Protein AF-A0A2T3Z1W9-F1 (afdb_monomer_lite)

pLDDT: mean 77.55, std 21.42, range [32.75, 98.25]

Foldseek 3Di:
DPPPPDLDADDQDADFLLLVQLSVLLVVCCVPPVVVDDPVLSVLLSVCNVQLYDDPQQLACVRRPLNVCCVPHPHGPSSLVSSCQAANLVSVCPRPNNVVVCVVPVCSPPHDDGHSRDPPNVVCRVVSDDPPPPPPCPPPPPPPPPDPDDDPPDPVVVPDCVVVPPPDDDDDDDDDDDDDDDDDDDDDDDDDPDVPPQDPVNVVVVVVVVVPPDPDPDPPPPPPPVVVVVLVVVVVVLVVVVVVLPPDDDPVSVVVVVVSVVVVVVSVVVVVVVVVVVVVVVVVVVVVVVVVVVVVVVVVVVVVVVVVVVVVVVVVVVVVVVVVVPPDD

Secondary structure (DSSP, 8-state):
-----PPPPPPP---SHHHHHHHHHHHHHHHHHGGGS-HHHHHHHHHHGGG----GGGSSTTT-HHHHHHHHS---HHHHHHHHHHH-HHHHHTSTTHHHHHHH-GGGGS--PPPSS-S-HHHHHHH----------------------S----HHHHH-HHHHTTSS---------------------------TT--HHHHHHHHHHHHTS--------TTHHHHHHHHHHHHHHHHHHHTTSTT---HHHHHHHHHHHHHHHHHHHHHHHHHHHHHHHHHHHHHHHHHHHHHHHHHHHHHHHHHHHHHHHHHHHHHHHHHHTT---

Structure (mmCIF, N/CA/C/O backbone):
data_AF-A0A2T3Z1W9-F1
#
_entry.id   AF-A0A2T3Z1W9-F1
#
loop_
_atom_site.group_PDB
_atom_site.id
_atom_site.type_symbol
_atom_site.label_atom_id
_atom_site.label_alt_id
_atom_site.label_comp_id
_atom_site.label_asym_id
_atom_site.label_entity_id
_atom_site.label_seq_id
_atom_site.pdbx_PDB_ins_code
_atom_site.Cartn_x
_atom_site.Cartn_y
_atom_site.Cartn_z
_atom_site.occupancy
_atom_site.B_iso_or_equiv
_atom_site.auth_seq_id
_atom_site.auth_comp_id
_atom_site.auth_asym_id
_atom_site.auth_atom_id
_atom_site.pdbx_PDB_model_num
ATOM 1 N N . MET A 1 1 ? -25.244 -10.599 35.519 1.00 45.78 1 MET A N 1
ATOM 2 C CA . MET A 1 1 ? -24.939 -9.580 34.489 1.00 45.78 1 MET A CA 1
ATOM 3 C C . MET A 1 1 ? -23.589 -9.901 33.859 1.00 45.78 1 MET A C 1
ATOM 5 O O . MET A 1 1 ? -22.565 -9.709 34.497 1.00 45.78 1 MET A O 1
ATOM 9 N N . ASN A 1 2 ? -23.566 -10.460 32.645 1.00 45.19 2 ASN A N 1
ATOM 10 C CA . ASN A 1 2 ? -22.308 -10.726 31.943 1.00 45.19 2 ASN A CA 1
ATOM 11 C C . ASN A 1 2 ? -21.777 -9.406 31.383 1.00 45.19 2 ASN A C 1
ATOM 13 O O . ASN A 1 2 ? -22.253 -8.948 30.346 1.00 45.19 2 ASN A O 1
ATOM 17 N N . MET A 1 3 ? -20.799 -8.804 32.065 1.00 42.72 3 MET A N 1
ATOM 18 C CA . MET A 1 3 ? -19.991 -7.725 31.503 1.00 42.72 3 MET A CA 1
ATOM 19 C C . MET A 1 3 ? -19.358 -8.240 30.209 1.00 42.72 3 MET A C 1
ATOM 21 O O . MET A 1 3 ? -18.343 -8.941 30.216 1.00 42.72 3 MET A O 1
ATOM 25 N N . ARG A 1 4 ? -19.987 -7.928 29.071 1.00 57.84 4 ARG A N 1
ATOM 26 C CA . ARG A 1 4 ? -19.355 -8.032 27.762 1.00 57.84 4 ARG A CA 1
ATOM 27 C C . ARG A 1 4 ? -18.169 -7.078 27.821 1.00 57.84 4 ARG A C 1
ATOM 29 O O . ARG A 1 4 ? -18.343 -5.888 27.599 1.00 57.84 4 ARG A O 1
ATOM 36 N N . ARG A 1 5 ? -16.982 -7.583 28.176 1.00 76.06 5 ARG A N 1
ATOM 37 C CA . ARG A 1 5 ? -15.733 -6.839 27.993 1.00 76.06 5 ARG A CA 1
ATOM 38 C C . ARG A 1 5 ? -15.733 -6.370 26.543 1.00 76.06 5 ARG A C 1
ATOM 40 O O . ARG A 1 5 ? -15.681 -7.209 25.639 1.00 76.06 5 ARG A O 1
ATOM 47 N N . SER A 1 6 ? -15.908 -5.065 26.352 1.00 82.94 6 SER A N 1
ATOM 48 C CA . SER A 1 6 ? -15.842 -4.448 25.037 1.00 82.94 6 SER A CA 1
ATOM 49 C C . SER A 1 6 ? -14.473 -4.787 24.459 1.00 82.94 6 SER A C 1
ATOM 51 O O . SER A 1 6 ? -13.457 -4.621 25.136 1.00 82.94 6 SER A O 1
ATOM 53 N N . MET A 1 7 ? -14.448 -5.374 23.263 1.00 93.38 7 MET A N 1
ATOM 54 C CA . MET A 1 7 ? -13.186 -5.575 22.560 1.00 93.38 7 MET A CA 1
ATOM 55 C C . MET A 1 7 ? -12.780 -4.212 22.021 1.00 93.38 7 MET A C 1
ATOM 57 O O . MET A 1 7 ? -13.518 -3.630 21.234 1.00 93.38 7 MET A O 1
ATOM 61 N N . SER A 1 8 ? -11.644 -3.696 22.472 1.00 94.56 8 SER A N 1
ATOM 62 C CA . SER A 1 8 ? -11.075 -2.466 21.940 1.00 94.56 8 SER A CA 1
ATOM 63 C C . SER A 1 8 ? -10.040 -2.776 20.863 1.00 94.56 8 SER A C 1
ATOM 65 O O . SER A 1 8 ? -9.368 -3.813 20.889 1.00 94.56 8 SER A O 1
ATOM 67 N N . MET A 1 9 ? -9.917 -1.850 19.914 1.00 94.81 9 MET A N 1
ATOM 68 C CA . MET A 1 9 ? -8.822 -1.835 18.953 1.00 94.81 9 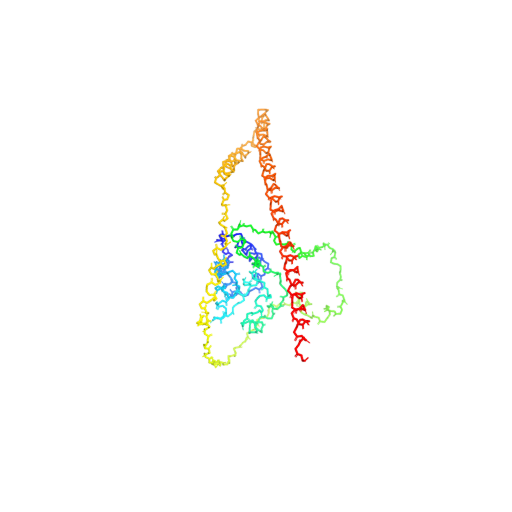MET A CA 1
ATOM 69 C C . MET A 1 9 ? -7.487 -1.739 19.722 1.00 94.81 9 MET A C 1
ATOM 71 O O . MET A 1 9 ? -7.364 -0.877 20.596 1.00 94.81 9 MET A O 1
ATOM 75 N N . PRO A 1 10 ? -6.487 -2.596 19.446 1.00 94.94 10 PRO A N 1
ATOM 76 C CA . PRO A 1 10 ? -5.155 -2.458 20.025 1.00 94.94 10 PRO A CA 1
ATOM 77 C C . PRO A 1 10 ? -4.531 -1.127 19.610 1.00 94.94 10 PRO A C 1
ATOM 79 O O . PRO A 1 10 ? -4.690 -0.727 18.463 1.00 94.94 10 PRO A O 1
ATOM 82 N N . SER A 1 11 ? -3.779 -0.477 20.497 1.00 95.00 11 SER A N 1
ATOM 83 C CA . SER A 1 11 ? -3.052 0.751 20.155 1.00 95.00 11 SER A CA 1
ATOM 84 C C . SER A 1 11 ? -2.017 0.520 19.048 1.00 95.00 11 SER A C 1
ATOM 86 O O . SER A 1 11 ? -1.432 -0.564 18.943 1.00 95.00 11 SER A O 1
ATOM 88 N N . TYR A 1 12 ? -1.749 1.566 18.263 1.00 93.88 12 TYR A N 1
ATOM 89 C CA . TYR A 1 12 ? -0.714 1.561 17.231 1.00 93.88 12 TYR A CA 1
ATOM 90 C C . TYR A 1 12 ? 0.666 1.206 17.808 1.00 93.88 12 TYR A C 1
ATOM 92 O O . TYR A 1 12 ? 1.050 1.686 18.873 1.00 93.88 12 TYR A O 1
ATOM 100 N N . ARG A 1 13 ? 1.410 0.351 17.095 1.00 90.25 13 ARG A N 1
ATOM 101 C CA . ARG A 1 13 ? 2.785 -0.071 17.429 1.00 90.25 13 ARG A CA 1
ATOM 102 C C . ARG A 1 13 ? 3.659 -0.253 16.174 1.00 90.25 13 ARG A C 1
ATOM 104 O O . ARG A 1 13 ? 4.526 -1.126 16.178 1.00 90.25 13 ARG A O 1
ATOM 111 N N . GLY A 1 14 ? 3.332 0.420 15.073 1.00 85.56 14 GLY A N 1
ATOM 112 C CA . GLY A 1 14 ? 4.074 0.296 13.811 1.00 85.56 14 GLY A CA 1
ATOM 113 C C . GLY A 1 14 ? 5.381 1.087 13.822 1.00 85.56 14 GLY A C 1
ATOM 114 O O . GLY A 1 14 ? 5.554 1.967 14.668 1.00 85.56 14 GLY A O 1
ATOM 115 N N . TYR A 1 15 ? 6.289 0.755 12.901 1.00 90.00 15 TYR A N 1
ATOM 116 C CA . TYR A 1 15 ? 7.636 1.350 12.844 1.00 90.00 15 TYR A CA 1
ATOM 117 C C . TYR A 1 15 ? 7.867 2.244 11.627 1.00 90.00 15 TYR A C 1
ATOM 119 O O . TYR A 1 15 ? 8.752 3.091 11.663 1.00 90.00 15 TYR A O 1
ATOM 127 N N . ASN A 1 16 ? 7.097 2.050 10.558 1.00 93.38 16 ASN A N 1
ATOM 128 C CA . ASN A 1 16 ? 7.260 2.772 9.299 1.00 93.38 16 ASN A CA 1
ATOM 129 C C . ASN A 1 16 ? 5.951 3.450 8.869 1.00 93.38 16 ASN A C 1
ATOM 131 O O . ASN A 1 16 ? 4.877 3.178 9.414 1.00 93.38 16 ASN A O 1
ATOM 135 N N . ILE A 1 17 ? 6.047 4.338 7.878 1.00 94.50 17 ILE A N 1
ATOM 136 C CA . ILE A 1 17 ? 4.896 5.079 7.350 1.00 94.50 17 ILE A CA 1
ATOM 137 C C . ILE A 1 17 ? 3.791 4.153 6.807 1.00 94.50 17 ILE A C 1
ATOM 139 O O . ILE A 1 17 ? 2.604 4.421 6.998 1.00 94.50 17 ILE A O 1
ATOM 143 N N . ILE A 1 18 ? 4.154 3.010 6.214 1.00 95.06 18 ILE A N 1
ATOM 144 C CA . ILE A 1 18 ? 3.199 2.033 5.669 1.00 95.06 18 ILE A CA 1
ATOM 145 C C . ILE A 1 18 ? 2.382 1.400 6.800 1.00 95.06 18 ILE A C 1
ATOM 147 O O . ILE A 1 18 ? 1.158 1.322 6.701 1.00 95.06 18 ILE A O 1
ATOM 151 N N . ASP A 1 19 ? 3.028 1.001 7.900 1.00 96.00 19 ASP A N 1
ATOM 152 C CA . ASP A 1 19 ? 2.361 0.452 9.083 1.00 96.00 19 ASP A CA 1
ATOM 153 C C . ASP A 1 19 ? 1.349 1.451 9.661 1.00 96.00 19 ASP A C 1
ATOM 155 O O . ASP A 1 19 ? 0.260 1.056 10.089 1.00 96.00 19 ASP A O 1
ATOM 159 N N . TRP A 1 20 ? 1.687 2.745 9.662 1.00 95.38 20 TRP A N 1
ATOM 160 C CA . TRP A 1 20 ? 0.775 3.801 10.099 1.00 95.38 20 TRP A CA 1
ATOM 161 C C . TRP A 1 20 ? -0.466 3.875 9.207 1.00 95.38 20 TRP A C 1
ATOM 163 O O . TRP A 1 20 ? -1.590 3.856 9.717 1.00 95.38 20 TRP A O 1
ATOM 173 N N . HIS A 1 21 ? -0.296 3.875 7.883 1.00 95.44 21 HIS A N 1
ATOM 174 C CA . HIS A 1 21 ? -1.428 3.864 6.953 1.00 95.44 21 HIS A CA 1
ATOM 175 C C . HIS A 1 21 ? -2.267 2.582 7.066 1.00 95.44 21 HIS A C 1
ATOM 177 O O . HIS A 1 21 ? -3.499 2.654 7.038 1.00 95.44 21 HIS A O 1
ATOM 183 N N . ILE A 1 22 ? -1.631 1.418 7.252 1.00 96.38 22 ILE A N 1
ATOM 184 C CA . ILE A 1 22 ? -2.327 0.145 7.483 1.00 96.38 22 ILE A CA 1
ATOM 185 C C . ILE A 1 22 ? -3.181 0.263 8.742 1.00 96.38 22 ILE A C 1
ATOM 187 O O . ILE A 1 22 ? -4.373 -0.038 8.709 1.00 96.38 22 ILE A O 1
ATOM 191 N N . TYR A 1 23 ? -2.602 0.737 9.844 1.00 97.00 23 TYR A N 1
ATOM 192 C CA . TYR A 1 23 ? -3.318 0.889 11.103 1.00 97.00 23 TYR A CA 1
ATOM 193 C C . TYR A 1 23 ? -4.497 1.857 10.986 1.00 97.00 23 TYR A C 1
ATOM 195 O O . TYR A 1 23 ? -5.600 1.522 11.417 1.00 97.00 23 TYR A O 1
ATOM 203 N N . THR A 1 24 ? -4.298 3.019 10.361 1.00 96.44 24 THR A N 1
ATOM 204 C CA . THR A 1 24 ? -5.359 4.006 10.114 1.00 96.44 24 THR A CA 1
ATOM 205 C C . THR A 1 24 ? -6.503 3.395 9.304 1.00 96.44 24 THR A C 1
ATOM 207 O O . THR A 1 24 ? -7.671 3.537 9.671 1.00 96.44 24 THR A O 1
ATOM 210 N N . ARG A 1 25 ? -6.185 2.625 8.253 1.00 96.81 25 ARG A N 1
ATOM 211 C CA . ARG A 1 25 ? -7.190 1.923 7.445 1.00 96.81 25 ARG A CA 1
ATOM 212 C C . ARG A 1 25 ? -7.940 0.859 8.248 1.00 96.81 25 ARG A C 1
ATOM 214 O O . ARG A 1 25 ? -9.164 0.793 8.178 1.00 96.81 25 ARG A O 1
ATOM 221 N N . LEU A 1 26 ? -7.226 0.043 9.024 1.00 97.19 26 LEU A N 1
ATOM 222 C CA . LEU A 1 26 ? -7.821 -0.994 9.874 1.00 97.19 26 LEU A CA 1
ATOM 223 C C . LEU A 1 26 ? -8.700 -0.403 10.978 1.00 97.19 26 LEU A C 1
ATOM 225 O O . LEU A 1 26 ? -9.732 -0.983 11.306 1.00 97.19 26 LEU A O 1
ATOM 229 N N . ARG A 1 27 ? -8.313 0.747 11.536 1.00 97.19 27 ARG A N 1
ATOM 230 C CA . ARG A 1 27 ? -9.098 1.471 12.536 1.00 97.19 27 ARG A CA 1
ATOM 231 C C . ARG A 1 27 ? -10.418 1.966 11.954 1.00 97.19 27 ARG A C 1
ATOM 233 O O . ARG A 1 27 ? -11.455 1.707 12.549 1.00 97.19 27 ARG A O 1
ATOM 240 N N . SER A 1 28 ? -10.386 2.580 10.773 1.00 96.62 28 SER A N 1
ATOM 241 C CA . SER A 1 28 ? -11.607 3.013 10.084 1.00 96.62 28 SER A CA 1
ATOM 242 C C . SER A 1 28 ? -12.540 1.832 9.779 1.00 96.62 28 SER A C 1
ATOM 244 O O . SER A 1 28 ? -13.736 1.910 10.039 1.00 96.62 28 SER A O 1
ATOM 246 N N . LEU A 1 29 ? -12.001 0.698 9.311 1.00 96.50 29 LEU A N 1
ATOM 247 C CA . LEU A 1 29 ? -12.796 -0.522 9.107 1.00 96.50 29 LEU A CA 1
ATOM 248 C C . LEU A 1 29 ? -13.400 -1.044 10.416 1.00 96.50 29 LEU A C 1
ATOM 250 O O . LEU A 1 29 ? -14.541 -1.491 10.432 1.00 96.50 29 LEU A O 1
ATOM 254 N N . TRP A 1 30 ? -12.655 -0.988 11.521 1.00 97.06 30 TRP A N 1
ATOM 255 C CA . TRP A 1 30 ? -13.171 -1.383 12.827 1.00 97.06 30 TRP A CA 1
ATOM 256 C C . TRP A 1 30 ? -14.331 -0.489 13.276 1.00 97.06 30 TRP A C 1
ATOM 258 O O . TRP A 1 30 ? -15.366 -1.000 13.695 1.00 97.06 30 TRP A O 1
ATOM 268 N N . GLU A 1 31 ? -14.174 0.827 13.174 1.00 96.25 31 GLU A N 1
ATOM 269 C CA . GLU A 1 31 ? -15.191 1.803 13.582 1.00 96.25 31 GLU A CA 1
ATOM 270 C C . GLU A 1 31 ? -16.468 1.681 12.733 1.00 96.25 31 GLU A C 1
ATOM 272 O O . GLU A 1 31 ? -17.563 1.741 13.282 1.00 96.25 31 GLU A O 1
ATOM 277 N N . ASN A 1 32 ? -16.334 1.408 11.431 1.00 96.38 32 ASN A N 1
ATOM 278 C CA . ASN A 1 32 ? -17.467 1.390 10.501 1.00 96.38 32 ASN A CA 1
ATOM 279 C C . ASN A 1 32 ? -18.134 0.013 10.335 1.00 96.38 32 ASN A C 1
ATOM 281 O O . ASN A 1 32 ? -19.344 -0.072 10.136 1.00 96.38 32 ASN A O 1
ATOM 285 N N . GLU A 1 33 ? -17.366 -1.082 10.373 1.00 96.50 33 GLU A N 1
ATOM 286 C CA . GLU A 1 33 ? -17.870 -2.410 9.993 1.00 96.50 33 GLU A CA 1
ATOM 287 C C . GLU A 1 33 ? -17.971 -3.400 11.164 1.00 96.50 33 GLU A C 1
ATOM 289 O O . GLU A 1 33 ? -18.700 -4.390 11.062 1.00 96.50 33 GLU A O 1
ATOM 294 N N . SER A 1 34 ? -17.260 -3.180 12.279 1.00 95.12 34 SER A N 1
ATOM 295 C CA . SER A 1 34 ? -17.100 -4.226 13.307 1.00 95.12 34 SER A CA 1
ATOM 296 C C . SER A 1 34 ? -18.394 -4.618 14.024 1.00 95.12 34 SER A C 1
ATOM 298 O O . SER A 1 34 ? -18.487 -5.724 14.568 1.00 95.12 34 SER A O 1
ATOM 300 N N . GLU A 1 35 ? -19.411 -3.758 14.008 1.00 95.12 35 GLU A N 1
ATOM 301 C CA . GLU A 1 35 ? -20.731 -4.045 14.575 1.00 95.12 35 GLU A CA 1
ATOM 302 C C . GLU A 1 35 ? -21.436 -5.195 13.848 1.00 95.12 35 GLU A C 1
ATOM 304 O O . GLU 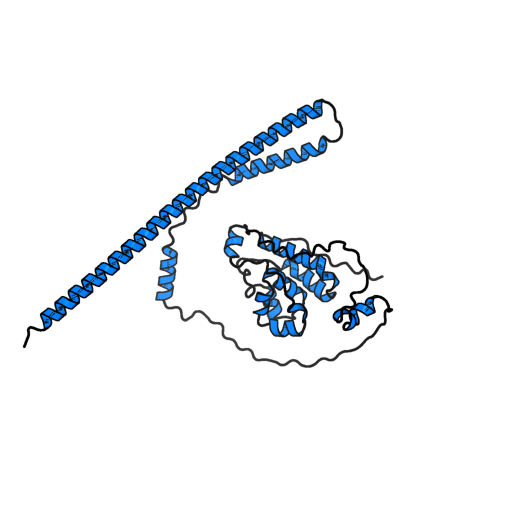A 1 35 ? -22.081 -6.032 14.486 1.00 95.12 35 GLU A O 1
ATOM 309 N N . TRP A 1 36 ? -21.220 -5.296 12.534 1.00 95.38 36 TRP A N 1
ATOM 310 C CA . TRP A 1 36 ? -21.776 -6.327 11.654 1.00 95.38 36 TRP A CA 1
ATOM 311 C C . TRP A 1 36 ? -20.980 -7.634 11.684 1.00 95.38 36 TRP A C 1
ATOM 313 O O . TRP A 1 36 ? -21.320 -8.610 11.009 1.00 95.38 36 TRP A O 1
ATOM 323 N N . TRP A 1 37 ? -19.882 -7.667 12.436 1.00 96.12 37 TRP A N 1
ATOM 324 C CA . TRP A 1 37 ? -19.052 -8.851 12.578 1.00 96.12 37 TRP A CA 1
ATOM 325 C C . TRP A 1 37 ? -19.474 -9.658 13.803 1.00 96.12 37 TRP A C 1
ATOM 327 O O . TRP A 1 37 ? -19.729 -9.145 14.908 1.00 96.12 37 TRP A O 1
ATOM 337 N N . SER A 1 38 ? -19.469 -10.978 13.636 1.00 95.81 38 SER A N 1
ATOM 338 C CA . SER A 1 38 ? -19.675 -11.885 14.758 1.00 95.81 38 SER A CA 1
ATOM 339 C C . SER A 1 38 ? -18.570 -11.706 15.809 1.00 95.81 38 SER A C 1
ATOM 341 O O . SER A 1 38 ? -17.478 -11.184 15.557 1.00 95.81 38 SER A O 1
ATOM 343 N N . ARG A 1 39 ? -18.841 -12.149 17.040 1.00 95.31 39 ARG A N 1
ATOM 344 C CA . ARG A 1 39 ? -17.887 -12.017 18.152 1.00 95.31 39 ARG A CA 1
ATOM 345 C C . ARG A 1 39 ? -16.563 -12.744 17.885 1.00 95.31 39 ARG A C 1
ATOM 347 O O . ARG A 1 39 ? -15.526 -12.306 18.379 1.00 95.31 39 ARG A O 1
ATOM 354 N N . GLU A 1 40 ? -16.598 -13.853 17.150 1.00 95.69 40 GLU A N 1
ATOM 355 C CA . GLU A 1 40 ? -15.399 -14.606 16.765 1.00 95.69 40 GLU A CA 1
ATOM 356 C C . GLU A 1 40 ? -14.560 -13.832 15.749 1.00 95.69 40 GLU A C 1
ATOM 358 O O . GLU A 1 40 ? -13.352 -13.705 15.923 1.00 95.69 40 GLU A O 1
ATOM 363 N N . GLU A 1 41 ? -15.204 -13.230 14.751 1.00 96.38 41 GLU A N 1
ATOM 364 C CA . GLU A 1 41 ? -14.530 -12.446 13.713 1.00 96.38 41 GLU A CA 1
ATOM 365 C C . GLU A 1 41 ? -13.867 -11.196 14.292 1.00 96.38 41 GLU A C 1
ATOM 367 O O . GLU A 1 41 ? -12.705 -10.930 13.991 1.00 96.38 41 GLU A O 1
ATOM 372 N N . ARG A 1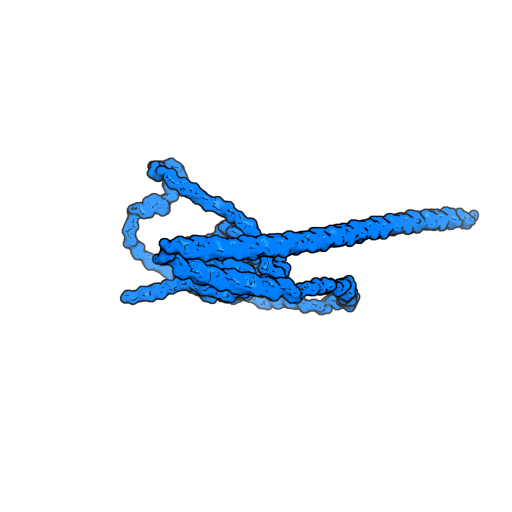 42 ? -14.555 -10.485 15.198 1.00 96.88 42 ARG A N 1
ATOM 373 C CA . ARG A 1 42 ? -13.968 -9.366 15.952 1.00 96.88 42 ARG A CA 1
ATOM 374 C C . ARG A 1 42 ? -12.766 -9.793 16.782 1.00 96.88 42 ARG A C 1
ATOM 376 O O . ARG A 1 42 ? -11.749 -9.107 16.785 1.00 96.88 42 ARG A O 1
ATOM 383 N N . ARG A 1 43 ? -12.862 -10.932 17.474 1.00 96.50 43 ARG A N 1
ATOM 384 C CA . ARG A 1 43 ? -11.759 -11.463 18.287 1.00 96.50 43 ARG A CA 1
ATOM 385 C C . ARG A 1 43 ? -10.542 -11.771 17.426 1.00 96.50 43 ARG A C 1
ATOM 387 O O . ARG A 1 43 ? -9.428 -11.413 17.803 1.00 96.50 43 ARG A O 1
ATOM 394 N N . ASP A 1 44 ? -10.756 -12.440 16.301 1.00 96.44 44 ASP A N 1
ATOM 395 C CA . ASP A 1 44 ? -9.683 -12.774 15.376 1.00 96.44 44 ASP A CA 1
ATOM 396 C C . ASP A 1 44 ? -9.068 -11.512 14.778 1.00 96.44 44 ASP A C 1
ATOM 398 O O . ASP A 1 44 ? -7.848 -11.386 14.769 1.00 96.44 44 ASP A O 1
ATOM 402 N N . PHE A 1 45 ? -9.885 -10.544 14.368 1.00 97.38 45 PHE A N 1
ATOM 403 C CA . PHE A 1 45 ? -9.399 -9.258 13.883 1.00 97.38 45 PHE A CA 1
ATOM 404 C C . PHE A 1 45 ? -8.489 -8.578 14.919 1.00 97.38 45 PHE A C 1
ATOM 406 O O . PHE A 1 45 ? -7.305 -8.368 14.654 1.00 97.38 45 PHE A O 1
ATOM 413 N N . VAL A 1 46 ? -8.986 -8.354 16.144 1.00 97.50 46 VAL A N 1
ATOM 414 C CA . VAL A 1 46 ? -8.228 -7.718 17.241 1.00 97.50 46 VAL A CA 1
ATOM 415 C C . VAL A 1 46 ? -6.920 -8.451 17.540 1.00 97.50 46 VAL A C 1
ATOM 417 O O . VAL A 1 46 ? -5.872 -7.830 17.716 1.00 97.50 46 VAL A O 1
ATOM 420 N N . ARG A 1 47 ? -6.958 -9.787 17.564 1.00 96.69 47 ARG A N 1
ATOM 421 C CA . ARG A 1 47 ? -5.788 -10.630 17.837 1.00 96.69 47 ARG A CA 1
ATOM 422 C C . ARG A 1 47 ? -4.688 -10.478 16.785 1.00 96.69 47 ARG A C 1
ATOM 424 O O . ARG A 1 47 ? -3.517 -10.675 17.111 1.00 96.69 47 ARG A O 1
ATOM 431 N N . TRP A 1 48 ? -5.049 -10.190 15.537 1.00 96.81 48 TRP A N 1
ATOM 432 C CA . TRP A 1 48 ? -4.125 -10.236 14.406 1.00 96.81 48 TRP A CA 1
ATOM 433 C C . TRP A 1 48 ? -3.638 -8.873 13.918 1.00 96.81 48 TRP A C 1
ATOM 435 O O . TRP A 1 48 ? -2.615 -8.839 13.237 1.00 96.81 48 TRP A O 1
ATOM 445 N N . ILE A 1 49 ? -4.254 -7.764 14.339 1.00 97.12 49 ILE A N 1
ATOM 446 C CA . ILE A 1 49 ? -3.758 -6.405 14.046 1.00 97.12 49 ILE A CA 1
ATOM 447 C C . ILE A 1 49 ? -2.273 -6.218 14.389 1.00 97.12 49 ILE A C 1
ATOM 449 O O . ILE A 1 49 ? -1.554 -5.690 13.546 1.00 97.12 49 ILE A O 1
ATOM 453 N N . PRO A 1 50 ? -1.738 -6.675 15.544 1.00 96.69 50 PRO A N 1
ATOM 454 C CA . PRO A 1 50 ? -0.316 -6.476 15.843 1.00 96.69 50 PRO A CA 1
ATOM 455 C C . PRO A 1 50 ? 0.638 -7.163 14.853 1.00 96.69 50 PRO A C 1
ATOM 457 O O . PRO A 1 50 ? 1.827 -6.861 14.851 1.00 96.69 50 PRO A O 1
ATOM 460 N N . ARG A 1 51 ? 0.129 -8.097 14.038 1.00 96.62 51 ARG A N 1
ATOM 461 C CA . ARG A 1 51 ? 0.865 -8.824 12.993 1.00 96.62 51 ARG A CA 1
ATOM 462 C C . ARG A 1 51 ? 0.618 -8.265 11.586 1.00 96.62 51 ARG A C 1
ATOM 464 O O . ARG A 1 51 ? 1.127 -8.832 10.627 1.00 96.62 51 ARG A O 1
ATOM 471 N N . ALA A 1 52 ? -0.174 -7.204 11.453 1.00 96.88 52 ALA A N 1
ATOM 472 C CA . ALA A 1 52 ? -0.410 -6.487 10.204 1.00 96.88 52 ALA A CA 1
ATOM 473 C C . ALA A 1 52 ? 0.706 -5.453 9.987 1.00 96.88 52 ALA A C 1
ATOM 475 O O . ALA A 1 52 ? 0.479 -4.253 10.116 1.00 96.88 52 ALA A O 1
ATOM 476 N N . ARG A 1 53 ? 1.931 -5.935 9.766 1.00 96.38 53 ARG A N 1
ATOM 477 C CA . ARG A 1 53 ? 3.130 -5.100 9.634 1.00 96.38 53 ARG A CA 1
ATOM 478 C C . ARG A 1 53 ? 3.856 -5.439 8.352 1.00 96.38 53 ARG A C 1
ATOM 480 O O . ARG A 1 53 ? 3.880 -6.602 7.958 1.00 96.38 53 ARG A O 1
ATOM 487 N N . ILE A 1 54 ? 4.478 -4.441 7.744 1.00 96.31 54 ILE A N 1
ATOM 488 C CA . ILE A 1 54 ? 5.294 -4.638 6.553 1.00 96.31 54 ILE A CA 1
ATOM 489 C C . ILE A 1 54 ? 6.765 -4.535 6.919 1.00 96.31 54 ILE A C 1
ATOM 491 O O . ILE A 1 54 ? 7.228 -3.552 7.491 1.00 96.31 54 ILE A O 1
ATOM 495 N N . THR A 1 55 ? 7.494 -5.589 6.574 1.00 95.06 55 THR A N 1
ATOM 496 C CA . THR A 1 55 ? 8.954 -5.652 6.645 1.00 95.06 55 THR A CA 1
ATOM 497 C C . THR A 1 55 ? 9.502 -5.880 5.242 1.00 95.06 55 THR A C 1
ATOM 499 O O . THR A 1 55 ? 8.762 -6.309 4.358 1.00 95.06 55 THR A O 1
ATOM 502 N N . GLU A 1 56 ? 10.803 -5.680 5.037 1.00 93.62 56 GLU A N 1
ATOM 503 C CA . GLU A 1 56 ? 11.463 -5.986 3.756 1.00 93.62 56 GLU A CA 1
ATOM 504 C C . GLU A 1 56 ? 11.203 -7.427 3.286 1.00 93.62 56 GLU A C 1
ATOM 506 O O . GLU A 1 56 ? 11.047 -7.689 2.100 1.00 93.62 56 GLU A O 1
ATOM 511 N N . ARG A 1 57 ? 11.101 -8.380 4.221 1.00 94.62 57 ARG A N 1
ATOM 512 C CA . ARG A 1 57 ? 10.834 -9.794 3.906 1.00 94.62 57 ARG A CA 1
ATOM 513 C C . ARG A 1 57 ? 9.353 -10.089 3.661 1.00 94.62 57 ARG A C 1
ATOM 515 O O . ARG A 1 57 ? 9.024 -11.082 3.015 1.00 94.62 57 ARG A O 1
ATOM 522 N N . GLU A 1 58 ? 8.463 -9.259 4.199 1.00 94.75 58 GLU A N 1
ATOM 523 C CA . GLU A 1 58 ? 7.007 -9.448 4.190 1.00 94.75 58 GLU A CA 1
ATOM 524 C C . GLU A 1 58 ? 6.276 -8.369 3.376 1.00 94.75 58 GLU A C 1
ATOM 526 O O . GLU A 1 58 ? 5.101 -8.091 3.603 1.00 94.75 58 GLU A O 1
ATOM 531 N N . ASN A 1 59 ? 6.948 -7.782 2.390 1.00 93.38 59 ASN A N 1
ATOM 532 C CA . ASN A 1 59 ? 6.395 -6.746 1.519 1.00 93.38 59 ASN A CA 1
ATOM 533 C C . ASN A 1 59 ? 5.423 -7.259 0.440 1.00 93.38 59 ASN A C 1
ATOM 535 O O . ASN A 1 59 ? 4.783 -6.476 -0.257 1.00 93.38 59 ASN A O 1
ATOM 539 N N . SER A 1 60 ? 5.274 -8.577 0.315 1.00 96.44 60 SER A N 1
ATOM 540 C CA . SER A 1 60 ? 4.385 -9.229 -0.643 1.00 96.44 60 SER A CA 1
ATOM 541 C C . SER A 1 60 ? 3.386 -10.130 0.069 1.00 96.44 60 SER A C 1
ATOM 543 O O . SER A 1 60 ? 3.749 -10.879 0.981 1.00 96.44 60 SER A O 1
ATOM 545 N N . ILE A 1 61 ? 2.138 -10.147 -0.414 1.00 97.25 61 ILE A N 1
ATOM 546 C CA . ILE A 1 61 ? 1.081 -11.018 0.119 1.00 97.25 61 ILE A CA 1
ATOM 547 C C . ILE A 1 61 ? 1.498 -12.497 0.133 1.00 97.25 61 ILE A C 1
ATOM 549 O O . ILE A 1 61 ? 1.079 -13.242 1.010 1.00 97.25 61 ILE A O 1
ATOM 553 N N . PHE A 1 62 ? 2.341 -12.942 -0.803 1.00 96.38 62 PHE A N 1
ATOM 554 C CA . PHE A 1 62 ? 2.773 -14.341 -0.871 1.00 96.38 62 PHE A CA 1
ATOM 555 C C . PHE A 1 62 ? 3.728 -14.728 0.262 1.00 96.38 62 PHE A C 1
ATOM 557 O O . PHE A 1 62 ? 3.708 -15.882 0.700 1.00 96.38 62 PHE A O 1
ATOM 564 N N . ASN A 1 63 ? 4.515 -13.763 0.741 1.00 95.88 63 ASN A N 1
ATOM 565 C CA . ASN A 1 63 ? 5.519 -13.948 1.785 1.00 95.88 63 ASN A CA 1
ATOM 566 C C . ASN A 1 63 ? 4.990 -13.566 3.173 1.00 95.88 63 ASN A C 1
ATOM 568 O O . ASN A 1 63 ? 5.501 -14.055 4.177 1.00 95.88 63 ASN A O 1
ATOM 572 N N . HIS A 1 64 ? 3.932 -12.756 3.235 1.00 97.44 64 HIS A N 1
ATOM 573 C CA . HIS A 1 64 ? 3.392 -12.230 4.480 1.00 97.44 64 HIS A CA 1
ATOM 574 C C . HIS A 1 64 ? 2.880 -13.336 5.426 1.00 97.44 64 HIS A C 1
ATOM 576 O O . HIS A 1 64 ? 2.069 -14.194 5.045 1.00 97.44 64 HIS A O 1
ATOM 582 N N . GLY A 1 65 ? 3.288 -13.288 6.701 1.00 96.56 65 GLY A N 1
ATOM 583 C CA . GLY A 1 65 ? 2.934 -14.284 7.717 1.00 96.56 65 GLY A CA 1
ATOM 584 C C . GLY A 1 65 ? 1.428 -14.556 7.853 1.00 96.56 65 GLY A C 1
ATOM 585 O O . GLY A 1 65 ? 1.022 -15.712 7.978 1.00 96.56 65 GLY A O 1
ATOM 586 N N . LEU A 1 66 ? 0.578 -13.523 7.756 1.00 96.19 66 LEU A N 1
ATOM 587 C CA . LEU A 1 66 ? -0.893 -13.670 7.750 1.00 96.19 66 LEU A CA 1
ATOM 588 C C . LEU A 1 66 ? -1.425 -14.529 6.593 1.00 96.19 66 LEU A C 1
ATOM 590 O O . LEU A 1 66 ? -2.260 -15.408 6.811 1.00 96.19 66 LEU A O 1
ATOM 594 N N . ALA A 1 67 ? -0.951 -14.304 5.367 1.00 96.69 67 ALA A N 1
ATOM 595 C CA . ALA A 1 67 ? -1.407 -15.062 4.205 1.00 96.69 67 ALA A CA 1
ATOM 596 C C . ALA A 1 67 ? -0.930 -16.518 4.282 1.00 96.69 67 ALA A C 1
ATOM 598 O O . ALA A 1 67 ? -1.691 -17.449 4.005 1.00 96.69 67 ALA A O 1
ATOM 599 N N . ASN A 1 68 ? 0.303 -16.723 4.752 1.00 96.50 68 ASN A N 1
ATOM 600 C CA . ASN A 1 68 ? 0.837 -18.047 5.059 1.00 96.50 68 ASN A CA 1
ATOM 601 C C . ASN A 1 68 ? 0.025 -18.755 6.155 1.00 96.50 68 ASN A C 1
ATOM 603 O O . ASN A 1 68 ? -0.236 -19.957 6.048 1.00 96.50 68 ASN A O 1
ATOM 607 N N . TYR A 1 69 ? -0.429 -18.022 7.175 1.00 95.69 69 TYR A N 1
ATOM 608 C CA . TYR A 1 69 ? -1.319 -18.553 8.203 1.00 95.69 69 TYR A CA 1
ATOM 609 C C . TYR A 1 69 ? -2.661 -18.992 7.608 1.00 95.69 69 TYR A C 1
ATOM 611 O O . TYR A 1 69 ? -3.057 -20.135 7.837 1.00 95.69 69 TYR A O 1
ATOM 619 N N . MET A 1 70 ? -3.314 -18.153 6.794 1.00 95.44 70 MET A N 1
ATOM 620 C CA . MET A 1 70 ? -4.580 -18.491 6.119 1.00 95.44 70 MET A CA 1
ATOM 621 C C . MET A 1 70 ? -4.464 -19.686 5.169 1.00 95.44 70 MET A C 1
ATOM 623 O O . MET A 1 70 ? -5.427 -20.432 4.993 1.00 95.44 70 MET A O 1
ATOM 627 N N . ARG A 1 71 ? -3.289 -19.895 4.564 1.00 95.50 71 ARG A N 1
ATOM 628 C CA . ARG A 1 71 ? -3.028 -21.058 3.707 1.00 95.50 71 ARG A CA 1
ATOM 629 C C . ARG A 1 71 ? -3.015 -22.365 4.506 1.00 95.50 71 ARG A C 1
ATOM 631 O O . ARG A 1 71 ? -3.520 -23.368 4.014 1.00 95.50 71 ARG A O 1
ATOM 638 N N . LYS A 1 72 ? -2.440 -22.347 5.714 1.00 95.81 72 LYS A N 1
ATOM 639 C CA . LYS A 1 72 ? -2.192 -23.543 6.543 1.00 95.81 72 LYS A CA 1
ATOM 640 C C . LYS A 1 72 ? -3.269 -23.821 7.596 1.00 95.81 72 LYS A C 1
ATOM 642 O O . LYS A 1 72 ? -3.385 -24.953 8.046 1.00 95.81 72 LYS A O 1
ATOM 647 N N . ASN A 1 73 ? -4.019 -22.807 8.021 1.00 94.81 73 ASN A N 1
ATOM 648 C CA . ASN A 1 73 ? -4.919 -22.880 9.176 1.00 94.81 73 ASN A CA 1
ATOM 649 C C . ASN A 1 73 ? -6.375 -22.583 8.795 1.00 94.81 73 ASN A C 1
ATOM 651 O O . ASN A 1 73 ? -6.719 -22.365 7.631 1.00 94.81 73 ASN A O 1
ATOM 655 N N . ARG A 1 74 ? -7.253 -22.554 9.807 1.00 92.31 74 ARG A N 1
ATOM 656 C CA . ARG A 1 74 ? -8.646 -22.134 9.649 1.00 92.31 74 ARG A CA 1
ATOM 657 C C . ARG A 1 74 ? -8.694 -20.679 9.182 1.00 92.31 74 ARG A C 1
ATOM 659 O O . ARG A 1 74 ? -8.208 -19.777 9.857 1.00 92.31 74 ARG A O 1
ATOM 666 N N . ARG A 1 75 ? -9.316 -20.475 8.024 1.00 93.75 75 ARG A N 1
ATOM 667 C CA . ARG A 1 75 ? -9.516 -19.161 7.410 1.00 93.75 75 ARG A CA 1
ATOM 668 C C . ARG A 1 75 ? -10.615 -18.430 8.171 1.00 93.75 75 ARG A C 1
ATOM 670 O O . ARG A 1 75 ? -11.738 -18.942 8.256 1.00 93.75 75 ARG A O 1
ATOM 677 N N . SER A 1 76 ? -10.290 -17.270 8.723 1.00 96.12 76 SER A N 1
ATOM 678 C CA . SER A 1 76 ? -11.252 -16.430 9.425 1.00 96.12 76 SER A CA 1
ATOM 679 C C . SER A 1 76 ? -11.448 -15.102 8.705 1.00 96.12 76 SER A C 1
ATOM 681 O O . SER A 1 76 ? -10.583 -14.645 7.953 1.00 96.12 76 SER A O 1
ATOM 683 N N . TRP A 1 77 ? -12.621 -14.505 8.912 1.00 97.06 77 TRP A N 1
ATOM 684 C CA . TRP A 1 77 ? -12.966 -13.212 8.330 1.00 97.06 77 TRP A CA 1
ATOM 685 C C . TRP A 1 77 ? -12.001 -12.114 8.784 1.00 97.06 77 TRP A C 1
ATOM 687 O O . TRP A 1 77 ? -11.555 -11.319 7.965 1.00 97.06 77 TRP A O 1
ATOM 697 N N . GLY A 1 78 ? -11.598 -12.127 10.061 1.00 96.81 78 GLY A N 1
ATOM 698 C CA . GLY A 1 78 ? -10.660 -11.149 10.611 1.00 96.81 78 GLY A CA 1
ATOM 699 C C . GLY A 1 78 ? -9.313 -11.146 9.882 1.00 96.81 78 GLY A C 1
ATOM 700 O O . GLY A 1 78 ? -8.796 -10.078 9.565 1.00 96.81 78 GLY A O 1
ATOM 701 N N . HIS A 1 79 ? -8.771 -12.324 9.535 1.00 96.75 79 HIS A N 1
ATOM 702 C CA . HIS A 1 79 ? -7.541 -12.414 8.730 1.00 96.75 79 HIS A CA 1
ATOM 703 C C . HIS A 1 79 ? -7.718 -11.825 7.337 1.00 96.75 79 HIS A C 1
ATOM 705 O O . HIS A 1 79 ? -6.840 -11.110 6.856 1.00 96.75 79 HIS A O 1
ATOM 711 N N . PHE A 1 80 ? -8.844 -12.137 6.697 1.00 97.94 80 PHE A N 1
ATOM 712 C CA . PHE A 1 80 ? -9.139 -11.658 5.357 1.00 97.94 80 PHE A CA 1
ATOM 713 C C . PHE A 1 80 ? -9.279 -10.139 5.321 1.00 97.94 80 PHE A C 1
ATOM 715 O O . PHE A 1 80 ? -8.657 -9.518 4.469 1.00 97.94 80 PHE A O 1
ATOM 722 N N . VAL A 1 81 ? -10.024 -9.533 6.252 1.00 98.00 81 VAL A N 1
ATOM 723 C CA . VAL A 1 81 ? -10.186 -8.070 6.308 1.00 98.00 81 VAL A CA 1
ATOM 724 C C . VAL A 1 81 ? -8.829 -7.381 6.438 1.00 98.00 81 VAL A C 1
ATOM 726 O O . VAL A 1 81 ? -8.581 -6.397 5.744 1.00 98.00 81 VAL A O 1
ATOM 729 N N . ILE A 1 82 ? -7.924 -7.930 7.258 1.00 98.12 82 ILE A N 1
ATOM 730 C CA . ILE A 1 82 ? -6.571 -7.384 7.403 1.00 98.12 82 ILE A CA 1
ATOM 731 C C . ILE A 1 82 ? -5.789 -7.490 6.088 1.00 98.12 82 ILE A C 1
ATOM 733 O O . ILE A 1 82 ? -5.272 -6.487 5.603 1.00 98.12 82 ILE A O 1
ATOM 737 N N . LEU A 1 83 ? -5.735 -8.674 5.469 1.00 98.25 83 LEU A N 1
ATOM 738 C CA . LEU A 1 83 ? -5.033 -8.856 4.192 1.00 98.25 83 LEU A CA 1
ATOM 739 C C . LEU A 1 83 ? -5.639 -8.011 3.065 1.00 98.25 83 LEU A C 1
ATOM 741 O O . LEU A 1 83 ? -4.896 -7.473 2.246 1.00 98.25 83 LEU A O 1
ATOM 745 N N . ARG A 1 84 ? -6.967 -7.860 3.042 1.00 97.81 84 ARG A N 1
ATOM 746 C CA . ARG A 1 84 ? -7.699 -7.015 2.093 1.00 97.81 84 ARG A CA 1
ATOM 747 C C . ARG A 1 84 ? -7.329 -5.548 2.276 1.00 97.81 84 ARG A C 1
ATOM 749 O O . ARG A 1 84 ? -7.070 -4.881 1.285 1.00 97.81 84 ARG A O 1
ATOM 756 N N . ALA A 1 85 ? -7.260 -5.054 3.511 1.00 97.81 85 ALA A N 1
ATOM 757 C CA . ALA A 1 85 ? -6.846 -3.679 3.790 1.00 97.81 85 ALA A CA 1
ATOM 758 C C . ALA A 1 85 ? -5.377 -3.426 3.412 1.00 97.81 85 ALA A C 1
ATOM 760 O O . ALA A 1 85 ? -5.049 -2.372 2.874 1.00 97.81 85 ALA A O 1
ATOM 761 N N . MET A 1 86 ? -4.497 -4.400 3.659 1.00 97.94 86 MET A N 1
ATOM 762 C CA . MET A 1 86 ? -3.071 -4.286 3.344 1.00 97.94 86 MET A CA 1
ATOM 763 C C . MET A 1 86 ? -2.813 -4.369 1.838 1.00 97.94 86 MET A C 1
ATOM 765 O O . MET A 1 86 ? -2.247 -3.454 1.261 1.00 97.94 86 MET A O 1
ATOM 769 N N . PHE A 1 87 ? -3.241 -5.441 1.177 1.00 97.69 87 PHE A N 1
ATOM 770 C CA . PHE A 1 87 ? -2.827 -5.753 -0.197 1.00 97.69 87 PHE A CA 1
ATOM 771 C C . PHE A 1 87 ? -3.936 -5.555 -1.241 1.00 97.69 87 PHE A C 1
ATOM 773 O O . PHE A 1 87 ? -3.675 -5.617 -2.441 1.00 97.69 87 PHE A O 1
ATOM 780 N N . GLY A 1 88 ? -5.173 -5.312 -0.811 1.00 97.12 88 GLY A N 1
ATOM 781 C CA . GLY A 1 88 ? -6.338 -5.191 -1.683 1.00 97.12 88 GLY A CA 1
ATOM 782 C C . GLY A 1 88 ? -7.020 -6.532 -1.963 1.00 97.12 88 GLY A C 1
ATOM 783 O O . GLY A 1 88 ? -6.424 -7.613 -1.864 1.00 97.12 88 GLY A O 1
ATOM 784 N N . ALA A 1 89 ? -8.297 -6.468 -2.349 1.00 96.12 89 ALA A N 1
ATOM 785 C CA . ALA A 1 89 ? -9.099 -7.652 -2.667 1.00 96.12 89 ALA A CA 1
ATOM 786 C C . ALA A 1 89 ? -8.535 -8.435 -3.865 1.00 96.12 89 ALA A C 1
ATOM 788 O O . ALA A 1 89 ? -8.482 -9.664 -3.835 1.00 96.12 89 ALA A O 1
ATOM 789 N N . SER A 1 90 ? -8.021 -7.736 -4.882 1.00 95.88 90 SER A N 1
ATOM 790 C CA . SER A 1 90 ? -7.441 -8.358 -6.079 1.00 95.88 90 SER A CA 1
ATOM 791 C C . SER A 1 90 ? -6.215 -9.227 -5.775 1.00 95.88 90 SER A C 1
ATOM 793 O O . SER A 1 90 ? -6.036 -10.275 -6.395 1.00 95.88 90 SER A O 1
ATOM 795 N N . GLN A 1 91 ? -5.388 -8.844 -4.798 1.00 97.00 91 GLN A N 1
ATOM 796 C CA . GLN A 1 91 ? -4.242 -9.650 -4.369 1.00 97.00 91 GLN A CA 1
ATOM 797 C C . GLN A 1 91 ? -4.677 -10.859 -3.541 1.00 97.00 91 GLN A C 1
ATOM 799 O O . GLN A 1 91 ? -4.130 -11.951 -3.713 1.00 97.00 91 GLN A O 1
ATOM 804 N N . CYS A 1 92 ? -5.696 -10.698 -2.691 1.00 97.56 92 CYS A N 1
ATOM 805 C CA . CYS A 1 92 ? -6.308 -11.815 -1.971 1.00 97.56 92 CYS A CA 1
ATOM 806 C C . CYS A 1 92 ? -6.909 -12.841 -2.942 1.00 97.56 92 CYS A C 1
ATOM 808 O O . CYS A 1 92 ? -6.699 -14.039 -2.764 1.00 97.56 92 CYS A O 1
ATOM 810 N N . ALA A 1 93 ? -7.564 -12.377 -4.011 1.00 97.19 93 ALA A N 1
ATOM 811 C CA . ALA A 1 93 ? -8.185 -13.227 -5.025 1.00 97.19 93 ALA A CA 1
ATOM 812 C C . ALA A 1 93 ? -7.197 -14.132 -5.779 1.00 97.19 93 ALA A C 1
ATOM 814 O O . ALA A 1 93 ? -7.573 -15.184 -6.290 1.00 97.19 93 ALA A O 1
ATOM 815 N N . ARG A 1 94 ? -5.916 -13.751 -5.816 1.00 97.00 94 ARG A N 1
ATOM 816 C CA . ARG A 1 94 ? -4.835 -14.536 -6.434 1.00 97.00 94 ARG A CA 1
ATOM 817 C C . ARG A 1 94 ? -4.293 -15.642 -5.529 1.00 97.00 94 ARG A C 1
ATOM 819 O O . ARG A 1 94 ? -3.450 -16.425 -5.961 1.00 97.00 94 ARG A O 1
ATOM 826 N N . GLN A 1 95 ? -4.716 -15.704 -4.267 1.00 97.38 95 GLN A N 1
ATOM 827 C CA . GLN A 1 95 ? -4.238 -16.720 -3.337 1.00 97.38 95 GLN A CA 1
ATOM 828 C C . GLN A 1 95 ? -4.977 -18.044 -3.540 1.00 97.38 95 GLN A C 1
ATOM 830 O O . GLN A 1 95 ? -6.196 -18.076 -3.668 1.00 97.38 95 GLN A O 1
ATOM 835 N N . GLY A 1 96 ? -4.261 -19.169 -3.447 1.00 96.50 96 GLY A N 1
ATOM 836 C CA . GLY A 1 96 ? -4.865 -20.502 -3.601 1.00 96.50 96 GLY A CA 1
ATOM 837 C C . GLY A 1 96 ? -5.951 -20.845 -2.567 1.00 96.50 96 GLY A C 1
ATOM 838 O O . GLY A 1 96 ? -6.717 -21.780 -2.768 1.00 96.50 96 GLY A O 1
ATOM 839 N N . TRP A 1 97 ? -6.053 -20.095 -1.462 1.00 96.31 97 TRP A N 1
ATOM 840 C CA . TRP A 1 97 ? -7.124 -20.257 -0.472 1.00 96.31 97 TRP A CA 1
ATOM 841 C C . TRP A 1 97 ? -8.410 -19.482 -0.808 1.00 96.31 97 TRP A C 1
ATOM 843 O O . TRP A 1 97 ? -9.420 -19.690 -0.132 1.00 96.31 97 TRP A O 1
ATOM 853 N N . TRP A 1 98 ? -8.390 -18.607 -1.818 1.00 97.19 98 TRP A N 1
ATOM 854 C CA . TRP A 1 98 ? -9.476 -17.676 -2.130 1.00 97.19 98 TRP A CA 1
ATOM 855 C C . TRP A 1 98 ? -10.790 -18.363 -2.495 1.00 97.19 98 TRP A C 1
ATOM 857 O O . TRP A 1 98 ? -11.828 -18.051 -1.919 1.00 97.19 98 TRP A O 1
ATOM 867 N N . GLU A 1 99 ? -10.746 -19.341 -3.400 1.00 96.88 99 GLU A N 1
ATOM 868 C CA . GLU A 1 99 ? -11.942 -20.023 -3.914 1.00 96.88 99 GLU A CA 1
ATOM 869 C C . GLU A 1 99 ? -12.751 -20.708 -2.809 1.00 96.88 99 GLU A C 1
ATOM 871 O O . GLU A 1 99 ? -13.979 -20.657 -2.791 1.00 96.88 99 GLU A O 1
ATOM 876 N N . VAL A 1 100 ? -12.060 -21.314 -1.844 1.00 96.69 100 VAL A N 1
ATOM 877 C CA . VAL A 1 100 ? -12.694 -21.941 -0.677 1.00 96.69 100 VAL A CA 1
ATOM 878 C C . VAL A 1 100 ? -13.234 -20.878 0.279 1.00 96.69 100 VAL A C 1
ATOM 880 O O . VAL A 1 100 ? -14.280 -21.064 0.895 1.00 96.69 100 VAL A O 1
ATOM 883 N N . PHE A 1 101 ? -12.523 -19.758 0.414 1.00 97.06 101 PHE A N 1
ATOM 884 C CA . PHE A 1 101 ? -12.907 -18.676 1.310 1.00 97.06 101 PHE A CA 1
ATOM 885 C C . PHE A 1 101 ? -14.159 -17.935 0.830 1.00 97.06 101 PHE A C 1
ATOM 887 O O . PHE A 1 101 ? -15.092 -17.774 1.615 1.00 97.06 101 PHE A O 1
ATOM 894 N N . LYS A 1 102 ? -14.218 -17.549 -0.450 1.00 96.94 102 LYS A N 1
ATOM 895 C CA . LYS A 1 102 ? -15.341 -16.785 -1.016 1.00 96.94 102 LYS A CA 1
ATOM 896 C C . LYS A 1 102 ? -16.660 -17.562 -1.006 1.00 96.94 102 LYS A C 1
ATOM 898 O O . LYS A 1 102 ? -17.706 -16.974 -0.787 1.00 96.94 102 LYS A O 1
ATOM 903 N N . ARG A 1 103 ? -16.611 -18.895 -1.147 1.00 97.00 103 ARG A N 1
ATOM 904 C CA . ARG A 1 103 ? -17.799 -19.762 -1.006 1.00 97.00 103 ARG A CA 1
ATOM 905 C C . ARG A 1 103 ? -18.386 -19.734 0.403 1.00 97.00 103 ARG A C 1
ATOM 907 O O . ARG A 1 103 ? -19.573 -19.956 0.574 1.00 97.00 103 ARG A O 1
ATOM 914 N N . LYS A 1 104 ? -17.544 -19.518 1.416 1.00 97.06 104 LYS A N 1
ATOM 915 C CA . LYS A 1 104 ? -17.972 -19.447 2.817 1.00 97.06 104 LYS A CA 1
ATOM 916 C C . LYS A 1 104 ? -18.418 -18.038 3.212 1.00 97.06 104 LYS A C 1
ATOM 918 O O . LYS A 1 104 ? -19.280 -17.893 4.072 1.00 97.06 104 LYS A O 1
ATOM 923 N N . TYR A 1 105 ? -17.793 -17.019 2.633 1.00 96.94 105 TYR A N 1
ATOM 924 C CA . TYR A 1 105 ? -18.058 -15.618 2.927 1.00 96.94 105 TYR A CA 1
ATOM 925 C C . TYR A 1 105 ? -18.332 -14.875 1.622 1.00 96.94 105 TYR A C 1
ATOM 927 O O . TYR A 1 105 ? -17.410 -14.319 1.032 1.00 96.94 105 TYR A O 1
ATOM 935 N N . GLU A 1 106 ? -19.590 -14.854 1.184 1.00 95.75 106 GLU A N 1
ATOM 936 C CA . GLU A 1 106 ? -19.987 -14.211 -0.080 1.00 95.75 106 GLU A CA 1
ATOM 937 C C . GLU A 1 106 ? -19.605 -12.726 -0.110 1.00 95.75 106 GLU A C 1
ATOM 939 O O . GLU A 1 106 ? -19.017 -12.264 -1.082 1.00 95.75 106 GLU A O 1
ATOM 944 N N . ARG A 1 107 ? -19.762 -12.018 1.018 1.00 95.62 107 ARG A N 1
ATOM 945 C CA . ARG A 1 107 ? -19.301 -10.627 1.195 1.00 95.62 107 ARG A CA 1
ATOM 946 C C . ARG A 1 107 ? -17.803 -10.396 0.933 1.00 95.62 107 ARG A C 1
ATOM 948 O O . ARG A 1 107 ? -17.348 -9.262 0.869 1.00 95.62 107 ARG A O 1
ATOM 955 N N . ALA A 1 108 ? -16.990 -11.448 0.795 1.00 96.56 108 ALA A N 1
ATOM 956 C CA . ALA A 1 108 ? -15.591 -11.304 0.397 1.00 96.56 108 ALA A CA 1
ATOM 957 C C . ALA A 1 108 ? -15.440 -10.760 -1.033 1.00 96.56 108 ALA A C 1
ATOM 959 O O . ALA A 1 108 ? -14.420 -10.141 -1.325 1.00 96.56 108 ALA A O 1
ATOM 960 N N . THR A 1 109 ? -16.412 -11.013 -1.918 1.00 96.19 109 THR A N 1
ATOM 961 C CA . THR A 1 109 ? -16.356 -10.599 -3.329 1.00 96.19 109 THR A CA 1
ATOM 962 C C . THR A 1 109 ? -16.861 -9.184 -3.575 1.00 96.19 109 THR A C 1
ATOM 964 O O . THR A 1 109 ? -16.793 -8.724 -4.711 1.00 96.19 109 THR A O 1
ATOM 967 N N . GLU A 1 110 ? -17.381 -8.514 -2.546 1.00 94.56 110 GLU A N 1
ATOM 968 C CA . GLU A 1 110 ? -17.767 -7.107 -2.625 1.00 94.56 110 GLU A CA 1
ATOM 969 C C . GLU A 1 110 ? -16.562 -6.251 -3.016 1.00 94.56 110 GLU A C 1
ATOM 971 O O . GLU A 1 110 ? -15.425 -6.515 -2.598 1.00 94.56 110 GLU A O 1
ATOM 976 N N . ASP A 1 111 ? -16.823 -5.229 -3.831 1.00 94.00 111 ASP A N 1
ATOM 977 C CA . ASP A 1 111 ? -15.776 -4.319 -4.262 1.00 94.00 111 ASP A CA 1
ATOM 978 C C . ASP A 1 111 ? -15.166 -3.610 -3.049 1.00 94.00 111 ASP A C 1
ATOM 980 O O . ASP A 1 111 ? -15.844 -3.277 -2.073 1.00 94.00 111 ASP A O 1
ATOM 984 N N . ALA A 1 112 ? -13.850 -3.439 -3.077 1.00 92.00 112 ALA A N 1
ATOM 985 C CA . ALA A 1 112 ? -13.109 -2.920 -1.945 1.00 92.00 112 ALA A CA 1
ATOM 986 C C . ALA A 1 112 ? -12.033 -1.952 -2.424 1.00 92.00 112 ALA A C 1
ATOM 988 O O . ALA A 1 112 ? -11.399 -2.197 -3.455 1.00 92.00 112 ALA A O 1
ATOM 989 N N . PRO A 1 113 ? -11.748 -0.897 -1.641 1.00 93.12 113 PRO A N 1
ATOM 990 C CA . PRO A 1 113 ? -10.663 0.012 -1.960 1.00 93.12 113 PRO A CA 1
ATOM 991 C C . PRO A 1 113 ? -9.325 -0.721 -2.133 1.00 93.12 113 PRO A C 1
ATOM 993 O O . PRO A 1 113 ? -9.124 -1.803 -1.560 1.00 93.12 113 PRO A O 1
ATOM 996 N N . PRO A 1 114 ? -8.400 -0.142 -2.919 1.00 95.31 114 PRO A N 1
ATOM 997 C CA . PRO A 1 114 ? -7.082 -0.723 -3.115 1.00 95.31 114 PRO A CA 1
ATOM 998 C C . PRO A 1 114 ? -6.350 -0.908 -1.780 1.00 95.31 114 PRO A C 1
ATOM 1000 O O . PRO A 1 114 ? -6.631 -0.235 -0.786 1.00 95.31 114 PRO A O 1
ATOM 1003 N N . GLY A 1 115 ? -5.408 -1.852 -1.769 1.00 96.38 115 GLY A N 1
ATOM 1004 C CA . GLY A 1 115 ? -4.552 -2.082 -0.611 1.00 96.38 115 GLY A CA 1
ATOM 1005 C C . GLY A 1 115 ? -3.665 -0.880 -0.307 1.00 96.38 115 GLY A C 1
ATOM 1006 O O . GLY A 1 115 ? -3.288 -0.136 -1.210 1.00 96.38 115 GLY A O 1
ATOM 1007 N N . VAL A 1 116 ? -3.317 -0.724 0.968 1.00 96.81 116 VAL A N 1
ATOM 1008 C CA . VAL A 1 116 ? -2.385 0.307 1.443 1.00 96.81 116 VAL A CA 1
ATOM 1009 C C . VAL A 1 116 ? -0.944 0.041 0.997 1.00 96.81 116 VAL A C 1
ATOM 1011 O O . VAL A 1 116 ? -0.184 0.979 0.787 1.00 96.81 116 VAL A O 1
ATOM 1014 N N . VAL A 1 117 ? -0.544 -1.225 0.874 1.00 95.81 117 VAL A N 1
ATOM 1015 C CA . VAL A 1 117 ? 0.839 -1.601 0.568 1.00 95.81 117 VAL A CA 1
ATOM 1016 C C . VAL A 1 117 ? 1.145 -1.271 -0.899 1.00 95.81 117 VAL A C 1
ATOM 1018 O O . VAL A 1 117 ? 0.487 -1.825 -1.789 1.00 95.81 117 VAL A O 1
ATOM 1021 N N . PRO A 1 118 ? 2.122 -0.386 -1.168 1.00 94.00 118 PRO A N 1
ATOM 1022 C CA . PRO A 1 118 ? 2.458 0.038 -2.519 1.00 94.00 118 PRO A CA 1
ATOM 1023 C C . PRO A 1 118 ? 3.168 -1.093 -3.279 1.00 94.00 118 PRO A C 1
ATOM 1025 O O . PRO A 1 118 ? 3.462 -2.150 -2.724 1.00 94.00 118 PRO A O 1
ATOM 1028 N N . ARG A 1 119 ? 3.418 -0.919 -4.581 1.00 90.38 119 ARG A N 1
ATOM 1029 C CA . ARG A 1 119 ? 4.138 -1.944 -5.370 1.00 90.38 119 ARG A CA 1
ATOM 1030 C C . ARG A 1 119 ? 5.654 -1.856 -5.193 1.00 90.38 119 ARG A C 1
ATOM 1032 O O . ARG A 1 119 ? 6.342 -2.849 -5.380 1.00 90.38 119 ARG A O 1
ATOM 1039 N N . ASP A 1 120 ? 6.123 -0.672 -4.849 1.00 91.50 120 ASP A N 1
ATOM 1040 C CA . ASP A 1 120 ? 7.488 -0.192 -4.655 1.00 91.50 120 ASP A CA 1
ATOM 1041 C C . ASP A 1 120 ? 7.800 -0.049 -3.156 1.00 91.50 120 ASP A C 1
ATOM 1043 O O . ASP A 1 120 ? 8.327 0.955 -2.682 1.00 91.50 120 ASP A O 1
ATOM 1047 N N . VAL A 1 121 ? 7.439 -1.078 -2.384 1.00 92.50 121 VAL A N 1
ATOM 1048 C CA . VAL A 1 121 ? 7.566 -1.089 -0.920 1.00 92.50 121 VAL A CA 1
ATOM 1049 C C . VAL A 1 121 ? 8.999 -0.823 -0.471 1.00 92.50 121 VAL A C 1
ATOM 1051 O O . VAL A 1 121 ? 9.199 -0.118 0.510 1.00 92.50 121 VAL A O 1
ATOM 1054 N N . GLU A 1 122 ? 9.993 -1.374 -1.166 1.00 93.31 122 GLU A N 1
ATOM 1055 C CA . GLU A 1 122 ? 11.404 -1.206 -0.822 1.00 93.31 122 GLU A CA 1
ATOM 1056 C C . GLU A 1 122 ? 11.840 0.265 -0.845 1.00 93.31 122 GLU A C 1
ATOM 1058 O O . GLU A 1 122 ? 12.519 0.707 0.079 1.00 93.31 122 GLU A O 1
ATOM 1063 N N . GLU A 1 123 ? 11.413 1.038 -1.847 1.00 92.00 123 GLU A N 1
ATOM 1064 C CA . GLU A 1 123 ? 11.744 2.465 -1.959 1.00 92.00 123 GLU A CA 1
ATOM 1065 C C . GLU A 1 123 ? 11.071 3.274 -0.844 1.00 92.00 123 GLU A C 1
ATOM 1067 O O . GLU A 1 123 ? 11.706 4.108 -0.194 1.00 92.00 123 GLU A O 1
ATOM 1072 N N . VAL A 1 124 ? 9.806 2.968 -0.547 1.00 92.44 124 VAL A N 1
ATOM 1073 C CA . VAL A 1 124 ? 9.056 3.620 0.538 1.00 92.44 124 VAL A CA 1
ATOM 1074 C C . VAL A 1 124 ? 9.647 3.283 1.906 1.00 92.44 124 VAL A C 1
ATOM 1076 O O . VAL A 1 124 ? 9.731 4.152 2.769 1.00 92.44 124 VAL A O 1
ATOM 1079 N N . LEU A 1 125 ? 10.089 2.042 2.126 1.00 91.44 125 LEU A N 1
ATOM 1080 C CA . LEU A 1 125 ? 10.740 1.648 3.377 1.00 91.44 125 LEU A CA 1
ATOM 1081 C C . LEU A 1 125 ? 12.098 2.337 3.561 1.00 91.44 125 LEU A C 1
ATOM 1083 O O . LEU A 1 125 ? 12.427 2.708 4.684 1.00 91.44 125 LEU A O 1
ATOM 1087 N N . GLN A 1 126 ? 12.861 2.536 2.484 1.00 90.56 126 GLN A N 1
ATOM 1088 C CA . GLN A 1 126 ? 14.156 3.225 2.533 1.00 90.56 126 GLN A CA 1
ATOM 1089 C C . GLN A 1 126 ? 14.012 4.730 2.762 1.00 90.56 126 GLN A C 1
ATOM 1091 O O . GLN A 1 126 ? 14.757 5.315 3.542 1.00 90.56 126 GLN A O 1
ATOM 1096 N N . THR A 1 127 ? 13.057 5.365 2.085 1.00 89.62 127 THR A N 1
ATOM 1097 C CA . THR A 1 127 ? 12.846 6.819 2.165 1.00 89.62 127 THR A CA 1
ATOM 1098 C C . THR A 1 127 ? 11.966 7.230 3.344 1.00 89.62 127 THR A C 1
ATOM 1100 O O . THR A 1 127 ? 11.951 8.403 3.718 1.00 89.62 127 THR A O 1
ATOM 1103 N N . ASN A 1 128 ? 11.209 6.280 3.907 1.00 88.25 128 ASN A N 1
ATOM 1104 C CA . ASN A 1 128 ? 10.100 6.498 4.839 1.00 88.25 128 ASN A CA 1
ATOM 1105 C C . ASN A 1 128 ? 9.124 7.591 4.362 1.00 88.25 128 ASN A C 1
ATOM 1107 O O . ASN A 1 128 ? 8.489 8.278 5.162 1.00 88.25 128 ASN A O 1
ATOM 1111 N N . GLN A 1 129 ? 9.019 7.756 3.043 1.00 86.94 129 GLN A N 1
ATOM 1112 C CA . GLN A 1 129 ? 8.138 8.702 2.385 1.00 86.94 129 GLN A CA 1
ATOM 1113 C C . GLN A 1 129 ? 7.171 7.913 1.524 1.00 86.94 129 GLN A C 1
ATOM 1115 O O . GLN A 1 129 ? 7.561 7.076 0.715 1.00 86.94 129 GLN A O 1
ATOM 1120 N N . MET A 1 130 ? 5.891 8.180 1.727 1.00 83.50 130 MET A N 1
ATOM 1121 C CA . MET A 1 130 ? 4.835 7.658 0.888 1.00 83.50 130 MET A CA 1
ATOM 1122 C C . MET A 1 130 ? 4.186 8.870 0.245 1.00 83.50 130 MET A C 1
ATOM 1124 O O . MET A 1 130 ? 3.662 9.730 0.958 1.00 83.50 130 MET A O 1
ATOM 1128 N N . ASP A 1 131 ? 4.230 8.954 -1.084 1.00 78.69 131 ASP A N 1
ATOM 1129 C CA . ASP A 1 131 ? 3.329 9.857 -1.788 1.00 78.69 131 ASP A CA 1
ATOM 1130 C C . ASP A 1 131 ? 1.927 9.490 -1.321 1.00 78.69 131 ASP A C 1
ATOM 1132 O O . ASP A 1 131 ? 1.551 8.317 -1.419 1.00 78.69 131 ASP A O 1
ATOM 1136 N N . CYS A 1 132 ? 1.200 10.452 -0.736 1.00 61.12 132 CYS A N 1
ATOM 1137 C CA . CYS A 1 132 ? -0.152 10.213 -0.246 1.00 61.12 132 CYS A CA 1
ATOM 1138 C C . CYS A 1 132 ? -0.884 9.430 -1.335 1.00 61.12 132 CYS A C 1
ATOM 1140 O O . CYS A 1 132 ? -1.038 9.982 -2.435 1.00 61.12 132 CYS A O 1
ATOM 1142 N N . PRO A 1 133 ? -1.278 8.157 -1.087 1.00 56.59 133 PRO A N 1
ATOM 1143 C CA . PRO A 1 133 ? -2.004 7.408 -2.093 1.00 56.59 133 PRO A CA 1
ATOM 1144 C C . PRO A 1 133 ? -3.167 8.312 -2.464 1.00 56.59 133 PRO A C 1
ATOM 1146 O O . PRO A 1 133 ? -3.775 8.850 -1.528 1.00 56.59 133 PRO A O 1
ATOM 1149 N N . PRO A 1 134 ? -3.395 8.581 -3.768 1.00 48.59 134 PRO A N 1
ATOM 1150 C CA . PRO A 1 134 ? -4.407 9.532 -4.190 1.00 48.59 134 PRO A CA 1
ATOM 1151 C C . PRO A 1 134 ? -5.633 9.178 -3.382 1.00 48.59 134 PRO A C 1
ATOM 1153 O O . PRO A 1 134 ? -6.089 8.032 -3.455 1.00 48.59 134 PRO A O 1
ATOM 1156 N N . ILE A 1 135 ? -6.031 10.092 -2.489 1.00 48.53 135 ILE A N 1
ATOM 1157 C CA . ILE A 1 135 ? -7.191 9.886 -1.645 1.00 48.53 135 ILE A CA 1
ATOM 1158 C C . ILE A 1 135 ? -8.285 9.792 -2.682 1.00 48.53 135 ILE A C 1
ATOM 1160 O O . ILE A 1 135 ? -8.705 10.790 -3.264 1.00 48.53 135 ILE A O 1
ATOM 1164 N N . MET A 1 136 ? -8.632 8.558 -3.033 1.00 41.56 136 MET A N 1
ATOM 1165 C CA . MET A 1 136 ? -9.823 8.268 -3.777 1.00 41.56 136 MET A CA 1
ATOM 1166 C C . MET A 1 136 ? -10.866 8.758 -2.801 1.00 41.56 136 MET A C 1
ATOM 1168 O O . MET A 1 136 ? -11.160 8.079 -1.815 1.00 41.56 136 MET A O 1
ATOM 1172 N N . ASN A 1 137 ? -11.316 9.992 -3.018 1.00 38.59 137 ASN A N 1
ATOM 1173 C CA . ASN A 1 137 ? -12.589 10.462 -2.542 1.00 38.59 137 ASN A CA 1
ATOM 1174 C C . ASN A 1 137 ? -13.560 9.443 -3.129 1.00 38.59 137 ASN A C 1
ATOM 1176 O O . ASN A 1 137 ? -14.055 9.601 -4.241 1.00 38.59 137 ASN A O 1
ATOM 1180 N N . ILE A 1 138 ? -13.734 8.321 -2.423 1.00 37.06 138 ILE A N 1
ATOM 1181 C CA . ILE A 1 138 ? -14.967 7.565 -2.471 1.00 37.06 138 ILE A CA 1
ATOM 1182 C C . ILE A 1 138 ? -15.974 8.678 -2.266 1.00 37.06 138 ILE A C 1
ATOM 1184 O O . ILE A 1 138 ? -15.839 9.368 -1.250 1.00 37.06 138 ILE A O 1
ATOM 1188 N N . PRO A 1 139 ? -16.858 8.952 -3.235 1.00 32.75 139 PRO A N 1
ATOM 1189 C CA . PRO A 1 139 ? -17.930 9.884 -3.005 1.00 32.75 139 PRO A CA 1
ATOM 1190 C C . PRO A 1 139 ? -18.654 9.320 -1.788 1.00 32.75 139 PRO A C 1
ATOM 1192 O O . PRO A 1 139 ? -19.427 8.370 -1.884 1.00 32.75 139 PRO A O 1
ATOM 1195 N N . THR A 1 140 ? -18.332 9.834 -0.604 1.00 35.75 140 THR A N 1
ATOM 1196 C CA . THR A 1 140 ? -19.312 9.961 0.442 1.00 35.75 140 THR A CA 1
ATOM 1197 C C . THR A 1 140 ? -20.368 10.748 -0.283 1.00 35.75 140 THR A C 1
ATOM 1199 O O . THR A 1 140 ? -20.134 11.912 -0.600 1.00 35.75 140 THR A O 1
ATOM 1202 N N . MET A 1 141 ? -21.431 10.061 -0.716 1.00 32.94 141 MET A N 1
ATOM 1203 C CA . MET A 1 141 ? -22.666 10.746 -1.025 1.00 32.94 141 MET A CA 1
ATOM 1204 C C . MET A 1 141 ? -22.832 11.696 0.147 1.00 32.94 141 MET A C 1
ATOM 1206 O O . MET A 1 141 ? -23.029 11.247 1.278 1.00 32.94 141 MET A O 1
ATOM 1210 N N . GLU A 1 142 ? -22.604 12.979 -0.106 1.00 35.28 142 GLU A N 1
ATOM 1211 C CA . GLU A 1 142 ? -23.189 14.018 0.699 1.00 35.28 142 GLU A CA 1
ATOM 1212 C C . GLU A 1 142 ? -24.665 13.676 0.589 1.00 35.28 142 GLU A C 1
ATOM 1214 O O . GLU A 1 142 ? -25.296 13.838 -0.455 1.00 35.28 142 GLU A O 1
ATOM 1219 N N . VAL A 1 143 ? -25.156 12.978 1.611 1.00 42.88 143 VAL A N 1
ATOM 1220 C CA . VAL A 1 143 ? -26.575 12.863 1.844 1.00 42.88 143 VAL A CA 1
ATOM 1221 C C . VAL A 1 143 ? -26.917 14.298 2.183 1.00 42.88 143 VAL A C 1
ATOM 1223 O O . VAL A 1 143 ? -26.779 14.718 3.327 1.00 42.88 143 VAL A O 1
ATOM 1226 N N . GLU A 1 144 ? -27.200 15.095 1.150 1.00 35.47 144 GLU A N 1
ATOM 1227 C CA . GLU A 1 144 ? -27.976 16.300 1.338 1.00 35.47 144 GLU A CA 1
ATOM 1228 C C . GLU A 1 144 ? -29.150 15.853 2.202 1.00 35.47 144 GLU A C 1
ATOM 1230 O O . GLU A 1 144 ? -29.798 14.848 1.885 1.00 35.47 144 GLU A O 1
ATOM 1235 N N . ASP A 1 145 ? -29.362 16.537 3.324 1.00 39.59 145 ASP A N 1
ATOM 1236 C CA . ASP A 1 145 ? -30.515 16.378 4.210 1.00 39.59 145 ASP A CA 1
ATOM 1237 C C . ASP A 1 145 ? -31.801 16.812 3.469 1.00 39.59 145 ASP A C 1
ATOM 1239 O O . ASP A 1 145 ? -32.558 17.685 3.895 1.00 39.59 145 ASP A O 1
ATOM 1243 N N . GLY A 1 146 ? -32.025 16.230 2.292 1.00 39.06 146 GLY A N 1
ATOM 1244 C CA . GLY A 1 146 ? -33.195 16.360 1.466 1.00 39.06 146 GLY A CA 1
ATOM 1245 C C . GLY A 1 146 ? -34.317 15.601 2.142 1.00 39.06 146 GLY A C 1
ATOM 1246 O O . GLY A 1 146 ? -34.239 14.388 2.329 1.00 39.06 146 GLY A O 1
ATOM 1247 N N . HIS A 1 147 ? -35.324 16.373 2.540 1.00 44.31 147 HIS A N 1
ATOM 1248 C CA . HIS A 1 147 ? -36.685 15.964 2.862 1.00 44.31 147 HIS A CA 1
ATOM 1249 C C . HIS A 1 147 ? -36.994 14.497 2.528 1.00 44.31 147 HIS A C 1
ATOM 1251 O O . HIS A 1 147 ? -37.046 14.095 1.365 1.00 44.31 147 HIS A O 1
ATOM 1257 N N . VAL A 1 148 ? -37.235 13.708 3.577 1.00 46.12 148 VAL A N 1
ATOM 1258 C CA . VAL A 1 148 ? -37.806 12.364 3.477 1.00 46.12 148 VAL A CA 1
ATOM 1259 C C . VAL A 1 148 ? -39.292 12.514 3.152 1.00 46.12 148 VAL A C 1
ATOM 1261 O O . VAL A 1 148 ? -40.140 12.310 4.017 1.00 46.12 148 VAL A O 1
ATOM 1264 N N . ASP A 1 149 ? -39.600 12.903 1.919 1.00 43.75 149 ASP A N 1
ATOM 1265 C CA . ASP A 1 149 ? -40.959 12.828 1.399 1.00 43.75 149 ASP A CA 1
ATOM 1266 C C . ASP A 1 149 ? -41.179 11.472 0.722 1.00 43.75 149 ASP A C 1
ATOM 1268 O O . ASP A 1 149 ? -40.505 11.096 -0.233 1.00 43.75 149 ASP A O 1
ATOM 1272 N N . GLU A 1 150 ? -42.131 10.752 1.315 1.00 55.97 150 GLU A N 1
ATOM 1273 C CA . GLU A 1 150 ? -43.024 9.743 0.744 1.00 55.97 150 GLU A CA 1
ATOM 1274 C C . GLU A 1 150 ? -42.414 8.614 -0.110 1.00 55.97 150 GLU A C 1
ATOM 1276 O O . GLU A 1 150 ? -42.040 8.776 -1.267 1.00 55.97 150 GLU A O 1
ATOM 1281 N N . ASP A 1 151 ? -42.422 7.413 0.486 1.00 52.56 151 ASP A N 1
ATOM 1282 C CA . ASP A 1 151 ? -42.482 6.089 -0.143 1.00 52.56 151 ASP A CA 1
ATOM 1283 C C . ASP A 1 151 ? -42.041 6.019 -1.619 1.00 52.56 151 ASP A C 1
ATOM 1285 O O . ASP A 1 151 ? -42.853 6.198 -2.531 1.00 52.56 151 ASP A O 1
ATOM 1289 N N . CYS A 1 152 ? -40.782 5.625 -1.876 1.00 52.50 152 CYS A N 1
ATOM 1290 C CA . CYS A 1 152 ? -40.364 5.161 -3.206 1.00 52.50 152 CYS A CA 1
ATOM 1291 C C . CYS A 1 152 ? -41.245 3.975 -3.608 1.00 52.50 152 CYS A C 1
ATOM 1293 O O . CYS A 1 152 ? -40.934 2.821 -3.315 1.00 52.50 152 CYS A O 1
ATOM 1295 N N . ARG A 1 153 ? -42.339 4.252 -4.323 1.00 48.84 153 ARG A N 1
ATOM 1296 C CA . ARG A 1 153 ? -43.212 3.272 -4.988 1.00 48.84 153 ARG A CA 1
ATOM 1297 C C . ARG A 1 153 ? -42.546 2.654 -6.221 1.00 48.84 153 ARG A C 1
ATOM 1299 O O . ARG A 1 153 ? -43.211 2.231 -7.162 1.00 48.84 153 ARG A O 1
ATOM 1306 N N . CYS A 1 154 ? -41.223 2.630 -6.245 1.00 60.91 154 CYS A N 1
ATOM 1307 C CA . CYS A 1 154 ? -40.461 1.946 -7.261 1.00 60.91 154 CYS A CA 1
ATOM 1308 C C . CYS A 1 154 ? -40.627 0.429 -7.083 1.00 60.91 154 CYS A C 1
ATOM 1310 O O . CYS A 1 154 ? -40.636 -0.087 -5.963 1.00 60.91 154 CYS A O 1
ATOM 1312 N N . SER A 1 155 ? -40.749 -0.292 -8.200 1.00 53.88 155 SER A N 1
ATOM 1313 C CA . SER A 1 155 ? -40.962 -1.747 -8.229 1.00 53.88 155 SER A CA 1
ATOM 1314 C C . SER A 1 155 ? -39.922 -2.519 -7.411 1.00 53.88 155 SER A C 1
ATOM 1316 O O . SER A 1 155 ? -40.253 -3.509 -6.768 1.00 53.88 155 SER A O 1
ATOM 1318 N N . TRP A 1 156 ? -38.694 -2.002 -7.333 1.00 63.06 156 TRP A N 1
ATOM 1319 C CA . TRP A 1 156 ? -37.608 -2.586 -6.548 1.00 63.06 156 TRP A CA 1
ATOM 1320 C C . TRP A 1 156 ? -37.878 -2.622 -5.029 1.00 63.06 156 TRP A C 1
ATOM 1322 O O . TRP A 1 156 ? -37.586 -3.622 -4.374 1.00 63.06 156 TRP A O 1
ATOM 1332 N N . CYS A 1 157 ? -38.489 -1.576 -4.458 1.00 63.38 157 CYS A N 1
ATOM 1333 C CA . CYS A 1 157 ? -38.840 -1.528 -3.030 1.00 63.38 157 CYS A CA 1
ATOM 1334 C C . CYS A 1 157 ? -40.049 -2.413 -2.686 1.00 63.38 157 CYS A C 1
ATOM 1336 O O . CYS A 1 157 ? -40.167 -2.880 -1.553 1.00 63.38 157 CYS A O 1
ATOM 1338 N N . LEU A 1 158 ? -40.930 -2.666 -3.661 1.00 62.62 158 LEU A N 1
ATOM 1339 C CA . LEU A 1 158 ? -42.089 -3.552 -3.513 1.00 62.62 158 LEU A CA 1
ATOM 1340 C C . LEU A 1 158 ? -41.706 -5.039 -3.619 1.00 62.62 158 LEU A C 1
ATOM 1342 O O . LEU A 1 158 ? -42.349 -5.878 -2.991 1.00 62.62 158 LEU A O 1
ATOM 1346 N N . GLU A 1 159 ? -40.642 -5.369 -4.355 1.00 57.91 159 GLU A N 1
ATOM 1347 C CA . GLU A 1 159 ? -40.173 -6.751 -4.550 1.00 57.91 159 GLU A CA 1
ATOM 1348 C C . GLU A 1 159 ? -39.227 -7.260 -3.445 1.00 57.91 159 GLU A C 1
ATOM 1350 O O . GLU A 1 159 ? -39.016 -8.469 -3.328 1.00 57.91 159 GLU A O 1
ATOM 1355 N N . HIS A 1 160 ? -38.706 -6.383 -2.576 1.00 48.50 160 HIS A N 1
ATOM 1356 C CA . HIS A 1 160 ? -37.841 -6.759 -1.449 1.00 48.50 160 HIS A CA 1
ATOM 1357 C C . HIS A 1 160 ? -38.527 -6.586 -0.073 1.00 48.50 160 HIS A C 1
ATOM 1359 O O . HIS A 1 160 ? -38.257 -5.626 0.658 1.00 48.50 160 HIS A O 1
ATOM 1365 N N . PRO A 1 161 ? -39.341 -7.564 0.383 1.00 50.78 161 PRO A N 1
ATOM 1366 C CA . PRO A 1 161 ? -40.057 -7.498 1.667 1.00 50.78 161 PRO A CA 1
ATOM 1367 C C . PRO A 1 161 ? -39.148 -7.442 2.912 1.00 50.78 161 PRO A C 1
ATOM 1369 O O . PRO A 1 161 ? -39.623 -7.164 4.014 1.00 50.78 161 PRO A O 1
ATOM 1372 N N . ALA A 1 162 ? -37.837 -7.659 2.764 1.00 52.91 162 ALA A N 1
ATOM 1373 C CA . ALA A 1 162 ? -36.860 -7.551 3.850 1.00 52.91 162 ALA A CA 1
ATOM 1374 C C . ALA A 1 162 ? -36.666 -6.110 4.368 1.00 52.91 162 ALA A C 1
ATOM 1376 O O . ALA A 1 162 ? -36.268 -5.930 5.520 1.00 52.91 162 ALA A O 1
ATOM 1377 N N . ILE A 1 163 ? -36.970 -5.090 3.556 1.00 52.72 163 ILE A N 1
ATOM 1378 C CA . ILE A 1 163 ? -36.872 -3.677 3.959 1.00 52.72 163 ILE A CA 1
ATOM 1379 C C . ILE A 1 163 ? -3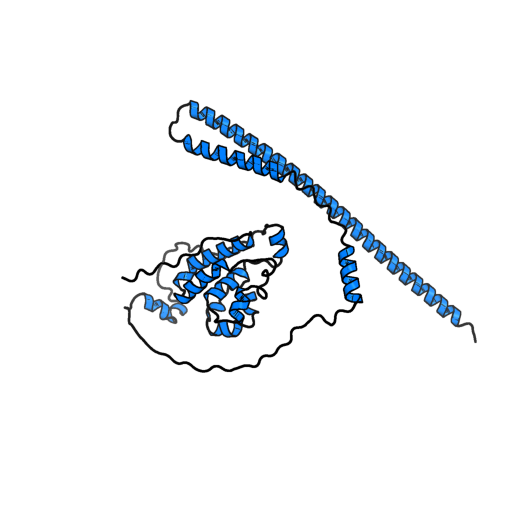8.196 -3.209 4.588 1.00 52.72 163 ILE A C 1
ATOM 1381 O O . ILE A 1 163 ? -38.182 -2.542 5.623 1.00 52.72 163 ILE A O 1
ATOM 1385 N N . ALA A 1 164 ? -39.341 -3.658 4.058 1.00 48.00 164 ALA A N 1
ATOM 1386 C CA . ALA A 1 164 ? -40.667 -3.344 4.601 1.00 48.00 164 ALA A CA 1
ATOM 1387 C C . ALA A 1 164 ? -40.912 -3.940 6.006 1.00 48.00 164 ALA A C 1
ATOM 1389 O O . ALA A 1 164 ? -41.593 -3.333 6.833 1.00 48.00 164 ALA A O 1
ATOM 1390 N N . ARG A 1 165 ? -40.309 -5.095 6.329 1.00 47.06 165 ARG A N 1
ATOM 1391 C CA . ARG A 1 165 ? -40.475 -5.756 7.639 1.00 47.06 165 ARG A CA 1
ATOM 1392 C C . ARG A 1 165 ? -39.728 -5.103 8.808 1.00 47.06 165 ARG A C 1
ATOM 1394 O O . ARG A 1 165 ? -39.975 -5.473 9.949 1.00 47.06 165 ARG A O 1
ATOM 1401 N N . ARG A 1 166 ? -38.854 -4.110 8.588 1.00 48.41 166 ARG A N 1
ATOM 1402 C CA . ARG A 1 166 ? -38.113 -3.464 9.695 1.00 48.41 166 ARG A CA 1
ATOM 1403 C C . ARG A 1 166 ? -38.944 -2.521 10.568 1.00 48.41 166 ARG A C 1
ATOM 1405 O O . ARG A 1 166 ? -38.454 -2.136 11.625 1.00 48.41 166 ARG A O 1
ATOM 1412 N N . LYS A 1 167 ? -40.168 -2.152 10.175 1.00 50.47 167 LYS A N 1
ATOM 1413 C CA . LYS A 1 167 ? -41.007 -1.266 11.001 1.00 50.47 167 LYS A CA 1
ATOM 1414 C C . LYS A 1 167 ? -41.939 -1.991 11.966 1.00 50.47 167 LYS A C 1
ATOM 1416 O O . LYS A 1 167 ? -42.291 -1.395 12.970 1.00 50.47 167 LYS A O 1
ATOM 1421 N N . ASN A 1 168 ? -42.279 -3.257 11.729 1.00 45.62 168 ASN A N 1
ATOM 1422 C CA . ASN A 1 168 ? -43.220 -3.985 12.576 1.00 45.62 168 ASN A CA 1
ATOM 1423 C C . ASN A 1 168 ? -42.853 -5.473 12.611 1.00 45.62 168 ASN A C 1
ATOM 1425 O O . ASN A 1 168 ? -43.327 -6.202 11.752 1.00 45.62 168 ASN A O 1
ATOM 1429 N N . GLU A 1 169 ? -42.021 -5.927 13.557 1.00 37.91 169 GLU A N 1
ATOM 1430 C CA . GLU A 1 169 ? -42.251 -7.214 14.242 1.00 37.91 169 GLU A CA 1
ATOM 1431 C C . GLU A 1 169 ? -41.243 -7.519 15.359 1.00 37.91 169 GLU A C 1
ATOM 1433 O O . GLU A 1 169 ? -40.045 -7.243 15.284 1.00 37.91 169 GLU A O 1
ATOM 1438 N N . LEU A 1 170 ? -41.811 -8.094 16.419 1.00 41.03 170 LEU A N 1
ATOM 1439 C CA . LEU A 1 170 ? -41.200 -8.499 17.675 1.00 41.03 170 LEU A CA 1
ATOM 1440 C C . LEU A 1 170 ? -40.293 -9.727 17.525 1.00 41.03 170 LEU A C 1
ATOM 1442 O O . LEU A 1 170 ? -40.533 -10.641 16.743 1.00 41.03 170 LEU A O 1
ATOM 1446 N N . VAL A 1 171 ? -39.269 -9.731 18.375 1.00 43.25 171 VAL A N 1
ATOM 1447 C CA . VAL A 1 171 ? -38.263 -10.775 18.584 1.00 43.25 171 VAL A CA 1
ATOM 1448 C C . VAL A 1 171 ? -38.900 -12.159 18.762 1.00 43.25 171 VAL A C 1
ATOM 1450 O O . VAL A 1 171 ? -39.588 -12.407 19.749 1.00 43.25 171 VAL A O 1
ATOM 1453 N N . GLY A 1 172 ? -38.586 -13.081 17.849 1.00 37.75 172 GLY A N 1
ATOM 1454 C CA . GLY A 1 172 ? -38.870 -14.510 17.972 1.00 37.75 172 GLY A CA 1
ATOM 1455 C C . GLY A 1 172 ? -37.583 -15.338 17.950 1.00 37.75 172 GLY A C 1
ATOM 1456 O O . GLY A 1 172 ? -36.831 -15.306 16.978 1.00 37.75 172 GLY A O 1
ATOM 1457 N N . GLN A 1 173 ? -37.332 -16.069 19.039 1.00 44.09 173 GLN A N 1
ATOM 1458 C CA . GLN A 1 173 ? -36.303 -17.107 19.162 1.00 44.09 173 GLN A CA 1
ATOM 1459 C C . GLN A 1 173 ? -36.559 -18.267 18.188 1.00 44.09 173 GLN A C 1
ATOM 1461 O O . GLN A 1 173 ? -37.692 -18.719 18.041 1.00 44.09 173 GLN A O 1
ATOM 1466 N N . GLY A 1 174 ? -35.490 -18.820 17.610 1.00 34.09 174 GLY A N 1
ATOM 1467 C CA . GLY A 1 174 ? -35.554 -20.063 16.844 1.00 34.09 174 GLY A CA 1
ATOM 1468 C C . GLY A 1 174 ? -34.199 -20.754 16.743 1.00 34.09 174 GLY A C 1
ATOM 1469 O O . GLY A 1 174 ? -33.336 -20.339 15.976 1.00 34.09 174 GLY A O 1
ATOM 1470 N N . GLU A 1 175 ? -34.029 -21.810 17.537 1.00 40.97 175 GLU A N 1
ATOM 1471 C CA . GLU A 1 175 ? -32.936 -22.782 17.480 1.00 40.97 175 GLU A CA 1
ATOM 1472 C C . GLU A 1 175 ? -33.067 -23.743 16.285 1.00 40.97 175 GLU A C 1
ATOM 1474 O O . GLU A 1 175 ? -34.182 -24.122 15.914 1.00 40.97 175 GLU A O 1
ATOM 1479 N N . ARG A 1 176 ? -31.910 -24.196 15.771 1.00 36.00 176 ARG A N 1
ATOM 1480 C CA . ARG A 1 176 ? -31.565 -25.508 15.156 1.00 36.00 176 ARG A CA 1
ATOM 1481 C C . ARG A 1 176 ? -30.381 -25.279 14.204 1.00 36.00 176 ARG A C 1
ATOM 1483 O O . ARG A 1 176 ? -30.284 -24.227 13.597 1.00 36.00 176 ARG A O 1
ATOM 1490 N N . GLY A 1 177 ? -29.418 -26.163 13.986 1.00 35.38 177 GLY A N 1
ATOM 1491 C CA . GLY A 1 177 ? -29.210 -27.564 14.328 1.00 35.38 177 GLY A CA 1
ATOM 1492 C C . GLY A 1 177 ? -28.087 -28.061 13.399 1.00 35.38 177 GLY A C 1
ATOM 1493 O O . GLY A 1 177 ? -28.016 -27.667 12.240 1.00 35.38 177 GLY A O 1
ATOM 1494 N N . VAL A 1 178 ? -27.171 -28.853 13.948 1.00 43.09 178 VAL A N 1
ATOM 1495 C CA . VAL A 1 178 ? -25.914 -29.357 13.364 1.00 43.09 178 VAL A CA 1
ATOM 1496 C C . VAL A 1 178 ? -26.127 -30.216 12.107 1.00 43.09 178 VAL A C 1
ATOM 1498 O O . VAL A 1 178 ? -27.066 -31.005 12.077 1.00 43.09 178 VAL A O 1
ATOM 1501 N N . LYS A 1 179 ? -25.188 -30.174 11.144 1.00 34.66 179 LYS A N 1
ATOM 1502 C CA . LYS A 1 179 ? -24.740 -31.362 10.385 1.00 34.66 179 LYS A CA 1
ATOM 1503 C C . LYS A 1 179 ? -23.341 -31.163 9.785 1.00 34.66 179 LYS A C 1
ATOM 1505 O O . LYS A 1 179 ? -23.073 -30.196 9.080 1.00 34.66 179 LYS A O 1
ATOM 1510 N N . SER A 1 180 ? -22.456 -32.084 10.143 1.00 46.09 180 SER A N 1
ATOM 1511 C CA . SER A 1 180 ? -21.057 -32.240 9.742 1.00 46.09 180 SER A CA 1
ATOM 1512 C C . SER A 1 180 ? -20.924 -33.302 8.650 1.00 46.09 180 SER A C 1
ATOM 1514 O O . SER A 1 180 ? -21.588 -34.329 8.751 1.00 46.09 180 SER A O 1
ATOM 1516 N N . GLU A 1 181 ? -20.027 -33.094 7.681 1.00 34.53 181 GLU A N 1
ATOM 1517 C CA . GLU A 1 181 ? -19.632 -34.079 6.656 1.00 34.53 181 GLU A CA 1
ATOM 1518 C C . GLU A 1 181 ? -18.216 -33.753 6.092 1.00 34.53 181 GLU A C 1
ATOM 1520 O O . GLU A 1 181 ? -17.680 -32.689 6.424 1.00 34.53 181 GLU A O 1
ATOM 1525 N N . PRO A 1 182 ? -17.528 -34.665 5.368 1.00 42.81 182 PRO A N 1
ATOM 1526 C CA . PRO A 1 182 ? -16.300 -35.318 5.834 1.00 42.81 182 PRO A CA 1
ATOM 1527 C C . PRO A 1 182 ? -14.989 -34.790 5.216 1.00 42.81 182 PRO A C 1
ATOM 1529 O O . PRO A 1 182 ? -14.953 -34.216 4.128 1.00 42.81 182 PRO A O 1
ATOM 1532 N N . GLN A 1 183 ? -13.883 -35.039 5.929 1.00 36.47 183 GLN A N 1
ATOM 1533 C CA . GLN A 1 183 ? -12.502 -34.810 5.491 1.00 36.47 183 GLN A CA 1
ATOM 1534 C C . GLN A 1 183 ? -12.114 -35.733 4.325 1.00 36.47 183 GLN A C 1
ATOM 1536 O O . GLN A 1 183 ? -12.140 -36.952 4.462 1.00 36.47 183 GLN A O 1
ATOM 1541 N N . LEU A 1 184 ? -11.668 -35.133 3.220 1.00 37.75 184 LEU A N 1
ATOM 1542 C CA . LEU A 1 184 ? -10.913 -35.791 2.154 1.00 37.75 184 LEU A CA 1
ATOM 1543 C C . LEU A 1 184 ? -9.426 -35.450 2.321 1.00 37.75 184 LEU A C 1
ATOM 1545 O O . LEU A 1 184 ? -9.024 -34.291 2.185 1.00 37.75 184 LEU A O 1
ATOM 1549 N N . GLU A 1 185 ? -8.626 -36.468 2.637 1.00 39.81 185 GLU A N 1
ATOM 1550 C CA . GLU A 1 185 ? -7.167 -36.450 2.519 1.00 39.81 185 GLU A CA 1
ATOM 1551 C C . GLU A 1 185 ? -6.771 -36.230 1.055 1.00 39.81 185 GLU A C 1
ATOM 1553 O O . GLU A 1 185 ? -7.217 -36.954 0.167 1.00 39.81 185 GLU A O 1
ATOM 1558 N N . TYR A 1 186 ? -5.910 -35.240 0.805 1.00 33.59 186 TYR A N 1
ATOM 1559 C CA . TYR A 1 186 ? -5.230 -35.080 -0.478 1.00 33.59 186 TYR A CA 1
ATOM 1560 C C . TYR A 1 186 ? -3.719 -35.036 -0.288 1.00 33.59 186 TYR A C 1
ATOM 1562 O O . TYR A 1 186 ? -3.178 -34.367 0.597 1.00 33.59 186 TYR A O 1
ATOM 1570 N N . SER A 1 187 ? -3.071 -35.793 -1.165 1.00 39.97 187 SER A N 1
ATOM 1571 C CA . SER A 1 187 ? -1.679 -36.198 -1.140 1.00 39.97 187 SER A CA 1
ATOM 1572 C C . SER A 1 187 ? -0.684 -35.049 -1.304 1.00 39.97 187 SER A C 1
ATOM 1574 O O . SER A 1 187 ? -0.821 -34.140 -2.121 1.00 39.97 187 SER A O 1
ATOM 1576 N N . ARG A 1 188 ? 0.374 -35.165 -0.506 1.00 43.94 188 ARG A N 1
ATOM 1577 C CA . ARG A 1 188 ? 1.569 -34.329 -0.405 1.00 43.94 188 ARG A CA 1
ATOM 1578 C C . ARG A 1 188 ? 2.425 -34.425 -1.678 1.00 43.94 188 ARG A C 1
ATOM 1580 O O . ARG A 1 188 ? 3.188 -35.370 -1.829 1.00 43.94 188 ARG A O 1
ATOM 1587 N N . GLY A 1 189 ? 2.334 -33.430 -2.561 1.00 34.78 189 GLY A N 1
ATOM 1588 C CA . GLY A 1 189 ? 3.259 -33.230 -3.684 1.00 34.78 189 GLY A CA 1
ATOM 1589 C C . GLY A 1 189 ? 4.298 -32.153 -3.366 1.00 34.78 189 GLY A C 1
ATOM 1590 O O . GLY A 1 189 ? 3.983 -30.965 -3.356 1.00 34.78 189 GLY A O 1
ATOM 1591 N N . GLN A 1 190 ? 5.527 -32.573 -3.067 1.00 41.69 190 GLN A N 1
ATOM 1592 C CA . GLN A 1 190 ? 6.713 -31.723 -2.950 1.00 41.69 190 GLN A CA 1
ATOM 1593 C C . GLN A 1 190 ? 7.349 -31.529 -4.335 1.00 41.69 190 GLN A C 1
ATOM 1595 O O . GLN A 1 190 ? 7.669 -32.512 -4.991 1.00 41.69 190 GLN A O 1
ATOM 1600 N N . SER A 1 191 ? 7.645 -30.287 -4.722 1.00 35.78 191 SER A N 1
ATOM 1601 C CA . SER A 1 191 ? 8.864 -29.983 -5.486 1.00 35.78 191 SER A CA 1
ATOM 1602 C C . SER A 1 191 ? 9.302 -28.548 -5.183 1.00 35.78 191 SER A C 1
ATOM 1604 O O . SER A 1 191 ? 8.753 -27.578 -5.707 1.00 35.78 191 SER A O 1
ATOM 1606 N N . LEU A 1 192 ? 10.264 -28.418 -4.270 1.00 42.47 192 LEU A N 1
ATOM 1607 C CA . LEU A 1 192 ? 11.046 -27.201 -4.080 1.00 42.47 192 LEU A CA 1
ATOM 1608 C C . LEU A 1 192 ? 12.023 -27.094 -5.254 1.00 42.47 192 LEU A C 1
ATOM 1610 O O . LEU A 1 192 ? 12.820 -28.001 -5.466 1.00 42.47 192 LEU A O 1
ATOM 1614 N N . TYR A 1 193 ? 11.954 -25.998 -6.007 1.00 39.00 193 TYR A N 1
ATOM 1615 C CA . TYR A 1 193 ? 12.969 -25.642 -6.996 1.00 39.00 193 TYR A CA 1
ATOM 1616 C C . TYR A 1 193 ? 14.210 -25.142 -6.245 1.00 39.00 193 TYR A C 1
ATOM 1618 O O . TYR A 1 193 ? 14.277 -23.987 -5.824 1.00 39.00 193 TYR A O 1
ATOM 1626 N N . THR A 1 194 ? 15.159 -26.040 -5.999 1.00 49.81 194 THR A N 1
ATOM 1627 C CA . THR A 1 194 ? 16.519 -25.712 -5.569 1.00 49.81 194 THR A CA 1
ATOM 1628 C C . THR A 1 194 ? 17.280 -25.243 -6.808 1.00 49.81 194 THR A C 1
ATOM 1630 O O . THR A 1 194 ? 17.252 -25.902 -7.842 1.00 49.81 194 THR A O 1
ATOM 1633 N N . GLY A 1 195 ? 17.898 -24.062 -6.763 1.00 52.12 195 GLY A N 1
ATOM 1634 C CA . GLY A 1 195 ? 18.613 -23.447 -7.890 1.00 52.12 195 GLY A CA 1
ATOM 1635 C C . GLY A 1 195 ? 19.904 -24.172 -8.292 1.00 52.12 195 GLY A C 1
ATOM 1636 O O . GLY A 1 195 ? 20.962 -23.555 -8.334 1.00 52.12 195 GLY A O 1
ATOM 1637 N N . GLU A 1 196 ? 19.832 -25.466 -8.588 1.00 52.47 196 GLU A N 1
ATOM 1638 C CA . GLU A 1 196 ? 20.970 -26.323 -8.949 1.00 52.47 196 GLU A CA 1
ATOM 1639 C C . GLU A 1 196 ? 21.303 -26.292 -10.453 1.00 52.47 196 GLU A C 1
ATOM 1641 O O . GLU A 1 196 ? 22.201 -26.992 -10.905 1.00 52.47 196 GLU A O 1
ATOM 1646 N N . GLY A 1 197 ? 20.625 -25.449 -11.240 1.00 59.47 197 GLY A N 1
ATOM 1647 C CA . GLY A 1 197 ? 20.857 -25.301 -12.684 1.00 59.47 197 GLY A CA 1
ATOM 1648 C C . GLY A 1 197 ? 21.605 -24.035 -13.108 1.00 59.47 197 GLY A C 1
ATOM 1649 O O . GLY A 1 197 ? 21.671 -23.748 -14.301 1.00 59.47 197 GLY A O 1
ATOM 1650 N N . GLU A 1 198 ? 22.115 -23.230 -12.173 1.00 64.75 198 GLU A N 1
ATOM 1651 C CA . GLU A 1 198 ? 22.750 -21.957 -12.525 1.00 64.75 198 GLU A CA 1
ATOM 1652 C C . GLU A 1 198 ? 24.194 -22.176 -13.004 1.00 64.75 198 GLU A C 1
ATOM 1654 O O . GLU A 1 198 ? 25.063 -22.607 -12.244 1.00 64.75 198 GLU A O 1
ATOM 1659 N N . SER A 1 199 ? 24.445 -21.904 -14.289 1.00 82.94 199 SER A N 1
ATOM 1660 C CA . SER A 1 199 ? 25.764 -22.078 -14.902 1.00 82.94 199 SER A CA 1
ATOM 1661 C C . SER A 1 199 ? 26.806 -21.138 -14.277 1.00 82.94 199 SER A C 1
ATOM 1663 O O . SER A 1 199 ? 26.496 -20.025 -13.838 1.00 82.94 199 SER A O 1
ATOM 1665 N N . TYR A 1 200 ? 28.078 -21.553 -14.274 1.00 79.06 200 TYR A N 1
ATOM 1666 C CA . TYR A 1 200 ? 29.187 -20.710 -13.806 1.00 79.06 200 TYR A CA 1
ATOM 1667 C C . TYR A 1 200 ? 29.251 -19.372 -14.569 1.00 79.06 200 TYR A C 1
ATOM 1669 O O . TYR A 1 200 ? 29.566 -18.331 -13.992 1.00 79.06 200 TYR A O 1
ATOM 1677 N N . GLU A 1 201 ? 28.870 -19.377 -15.849 1.00 77.50 201 GLU A N 1
ATOM 1678 C CA . GLU A 1 201 ? 28.809 -18.177 -16.684 1.00 77.50 201 GLU A CA 1
ATOM 1679 C C . GLU A 1 201 ? 27.698 -17.208 -16.258 1.00 77.50 201 GLU A C 1
ATOM 1681 O O . GLU A 1 201 ? 27.905 -15.993 -16.286 1.00 77.50 201 GLU A O 1
ATOM 1686 N N . ASP A 1 202 ? 26.539 -17.711 -15.824 1.00 74.88 202 ASP A N 1
ATOM 1687 C CA . ASP A 1 202 ? 25.454 -16.864 -15.316 1.00 74.88 202 ASP A CA 1
ATOM 1688 C C . ASP A 1 202 ? 25.821 -16.211 -13.983 1.00 74.88 202 ASP A C 1
ATOM 1690 O O . ASP A 1 202 ? 25.527 -15.028 -13.768 1.00 74.88 202 ASP A O 1
ATOM 1694 N N . ARG A 1 203 ? 26.545 -16.937 -13.120 1.00 80.12 203 ARG A N 1
ATOM 1695 C CA . ARG A 1 203 ? 27.095 -16.388 -11.874 1.00 80.12 203 ARG A CA 1
ATOM 1696 C C . ARG A 1 203 ? 28.158 -15.316 -12.151 1.00 80.12 203 ARG A C 1
ATOM 1698 O O . ARG A 1 203 ? 28.118 -14.255 -11.528 1.00 80.12 203 ARG A O 1
ATOM 1705 N N . ALA A 1 204 ? 29.048 -15.536 -13.121 1.00 78.62 204 ALA A N 1
ATOM 1706 C CA . ALA A 1 204 ? 30.065 -14.556 -13.513 1.00 78.62 204 ALA A CA 1
ATOM 1707 C C . ALA A 1 204 ? 29.446 -13.271 -14.097 1.00 78.62 204 ALA A C 1
ATOM 1709 O O . ALA A 1 204 ? 29.812 -12.167 -13.697 1.00 78.62 204 ALA A O 1
ATOM 1710 N N . ARG A 1 205 ? 28.433 -13.391 -14.969 1.00 78.06 205 ARG A N 1
ATOM 1711 C CA . ARG A 1 205 ? 27.720 -12.227 -15.534 1.00 78.06 205 ARG A CA 1
ATOM 1712 C C . ARG A 1 205 ? 26.920 -11.448 -14.490 1.00 78.06 205 ARG A C 1
ATOM 1714 O O . ARG A 1 205 ? 26.666 -10.262 -14.696 1.00 78.06 205 ARG A O 1
ATOM 1721 N N . ARG A 1 206 ? 26.474 -12.089 -13.405 1.00 79.38 206 ARG A N 1
ATOM 1722 C CA . ARG A 1 206 ? 25.810 -11.404 -12.284 1.00 79.38 206 ARG A CA 1
ATOM 1723 C C . ARG A 1 206 ? 26.810 -10.557 -11.499 1.00 79.38 206 ARG A C 1
ATOM 1725 O O . ARG A 1 206 ? 26.575 -9.364 -11.341 1.00 79.38 206 ARG A O 1
ATOM 1732 N N . LEU A 1 207 ? 27.951 -11.141 -11.136 1.00 77.44 207 LEU A N 1
ATOM 1733 C CA . LEU A 1 207 ? 29.026 -10.443 -10.426 1.00 77.44 207 LEU A CA 1
ATOM 1734 C C . LEU A 1 207 ? 29.599 -9.271 -11.237 1.00 77.44 207 LEU A C 1
ATOM 1736 O O . LEU A 1 207 ? 29.852 -8.206 -10.684 1.00 77.44 207 LEU A O 1
ATOM 1740 N N . GLU A 1 208 ? 29.733 -9.414 -12.558 1.00 74.38 208 GLU A N 1
ATOM 1741 C CA . GLU A 1 208 ? 30.219 -8.332 -13.428 1.00 74.38 208 GLU A CA 1
ATOM 1742 C C . GLU A 1 208 ? 29.223 -7.156 -13.512 1.00 74.38 208 GLU A C 1
ATOM 1744 O O . GLU A 1 208 ? 29.621 -5.991 -13.598 1.00 74.38 208 GLU A O 1
ATOM 1749 N N . ARG A 1 209 ? 27.911 -7.432 -13.424 1.00 72.38 209 ARG A N 1
ATOM 1750 C CA . ARG A 1 209 ? 26.880 -6.382 -13.327 1.00 72.38 209 ARG A CA 1
ATOM 1751 C C . ARG A 1 209 ? 26.889 -5.688 -11.970 1.00 72.38 209 ARG A C 1
ATOM 1753 O O . ARG A 1 209 ? 26.676 -4.481 -11.935 1.00 72.38 209 ARG A O 1
ATOM 1760 N N . GLU A 1 210 ? 27.147 -6.425 -10.895 1.00 67.81 210 GLU A N 1
ATOM 1761 C CA . GLU A 1 210 ? 27.217 -5.884 -9.533 1.00 67.81 210 GLU A CA 1
ATOM 1762 C C . GLU A 1 210 ? 28.487 -5.041 -9.317 1.00 67.81 210 GLU A C 1
ATOM 1764 O O . GLU A 1 210 ? 28.411 -3.975 -8.716 1.00 67.81 210 GLU A O 1
ATOM 1769 N N . GLN A 1 211 ? 29.630 -5.431 -9.895 1.00 64.50 211 GLN A N 1
ATOM 1770 C CA . GLN A 1 211 ? 30.890 -4.673 -9.796 1.00 64.50 211 GLN A CA 1
ATOM 1771 C C . GLN A 1 211 ? 30.961 -3.432 -10.703 1.00 64.50 211 GLN A C 1
ATOM 1773 O O . GLN A 1 211 ? 31.813 -2.570 -10.502 1.00 64.50 211 GLN A O 1
ATOM 1778 N N . SER A 1 212 ? 30.076 -3.308 -11.697 1.00 56.16 212 SER A N 1
ATOM 1779 C CA . SER A 1 212 ? 30.034 -2.144 -12.603 1.00 56.16 212 SER A CA 1
ATOM 1780 C C . SER A 1 212 ? 29.243 -0.951 -12.047 1.00 56.16 212 SER A C 1
ATOM 1782 O O . SER A 1 212 ? 29.089 0.063 -12.739 1.00 56.16 212 SER A O 1
ATOM 1784 N N . VAL A 1 213 ? 28.692 -1.068 -10.837 1.00 52.41 213 VAL A N 1
ATOM 1785 C CA . VAL A 1 213 ? 28.027 0.036 -10.145 1.00 52.41 213 VAL A CA 1
ATOM 1786 C C . VAL A 1 213 ? 29.120 0.868 -9.477 1.00 52.41 213 VAL A C 1
ATOM 1788 O O . VAL A 1 213 ? 29.636 0.494 -8.429 1.00 52.41 213 VAL A O 1
ATOM 1791 N N . GLU A 1 214 ? 29.530 1.965 -10.127 1.00 49.22 214 GLU A N 1
ATOM 1792 C CA . GLU A 1 214 ? 30.406 2.961 -9.493 1.00 49.22 214 GLU A CA 1
ATOM 1793 C C . GLU A 1 214 ? 29.818 3.347 -8.127 1.00 49.22 214 GLU A C 1
ATOM 1795 O O . GLU A 1 214 ? 28.604 3.568 -8.054 1.00 49.22 214 GLU A O 1
ATOM 1800 N N . PRO A 1 215 ? 30.646 3.426 -7.067 1.00 46.50 215 PRO A N 1
ATOM 1801 C CA . PRO A 1 215 ? 30.182 3.782 -5.738 1.00 46.50 215 PRO A CA 1
ATOM 1802 C C . PRO A 1 215 ? 29.464 5.126 -5.814 1.00 46.50 215 PRO A C 1
ATOM 1804 O O . PRO A 1 215 ? 30.031 6.139 -6.226 1.00 46.50 215 PRO A O 1
ATOM 1807 N N . GLU A 1 216 ? 28.182 5.099 -5.472 1.00 48.84 216 GLU A N 1
ATOM 1808 C CA . GLU A 1 216 ? 27.358 6.285 -5.328 1.00 48.84 216 GLU A CA 1
ATOM 1809 C C . GLU A 1 216 ? 28.019 7.165 -4.262 1.00 48.84 216 GLU A C 1
ATOM 1811 O O . GLU A 1 216 ? 28.164 6.747 -3.113 1.00 48.84 216 GLU A O 1
ATOM 1816 N N . GLU A 1 217 ? 28.523 8.335 -4.677 1.00 49.62 217 GLU A N 1
ATOM 1817 C CA . GLU A 1 217 ? 29.068 9.359 -3.783 1.00 49.62 217 GLU A CA 1
ATOM 1818 C C . GLU A 1 217 ? 28.000 9.644 -2.724 1.00 49.62 217 GLU A C 1
ATOM 1820 O O . GLU A 1 217 ? 26.995 10.300 -3.017 1.00 49.62 217 GLU A O 1
ATOM 1825 N N . ARG A 1 218 ? 28.188 9.094 -1.516 1.00 43.38 218 ARG A N 1
ATOM 1826 C CA . ARG A 1 218 ? 27.322 9.380 -0.375 1.00 43.38 218 ARG A CA 1
ATOM 1827 C C . ARG A 1 218 ? 27.340 10.895 -0.193 1.00 43.38 218 ARG A C 1
ATOM 1829 O O . ARG A 1 218 ? 28.429 11.455 -0.073 1.00 43.38 218 ARG A O 1
ATOM 1836 N N . PRO A 1 219 ? 26.187 11.572 -0.252 1.00 53.81 219 PRO A N 1
ATOM 1837 C CA . PRO A 1 219 ? 26.155 12.981 0.071 1.00 53.81 219 PRO A CA 1
ATOM 1838 C C . PRO A 1 219 ? 26.588 13.135 1.531 1.00 53.81 219 PRO A C 1
ATOM 1840 O O . PRO A 1 219 ? 26.221 12.313 2.367 1.00 53.81 219 PRO A O 1
ATOM 1843 N N . ASP A 1 220 ? 27.361 14.175 1.826 1.00 53.59 220 ASP A N 1
ATOM 1844 C CA . ASP A 1 220 ? 27.635 14.617 3.192 1.00 53.59 220 ASP A CA 1
ATOM 1845 C C . ASP A 1 220 ? 26.295 15.054 3.825 1.00 53.59 220 ASP A C 1
ATOM 1847 O O . ASP A 1 220 ? 25.876 16.208 3.720 1.00 53.59 220 ASP A O 1
ATOM 1851 N N . GLU A 1 221 ? 25.534 14.093 4.353 1.00 56.38 221 GLU A N 1
ATOM 1852 C CA . GLU A 1 221 ? 24.200 14.295 4.939 1.00 56.38 221 GLU A CA 1
ATOM 1853 C C . GLU A 1 221 ? 24.259 14.664 6.429 1.00 56.38 221 GLU A C 1
ATOM 1855 O O . GLU A 1 221 ? 23.237 15.025 7.005 1.00 56.38 221 GLU A O 1
ATOM 1860 N N . GLU A 1 222 ? 25.444 14.648 7.047 1.00 55.38 222 GLU A N 1
ATOM 1861 C CA . GLU A 1 222 ? 25.587 14.767 8.505 1.00 55.38 222 GLU A CA 1
ATOM 1862 C C . GLU A 1 222 ? 25.367 16.189 9.061 1.00 55.38 222 GLU A C 1
ATOM 1864 O O . GLU A 1 222 ? 25.004 16.325 10.221 1.00 55.38 222 GLU A O 1
ATOM 1869 N N . GLU A 1 223 ? 25.488 17.264 8.271 1.00 55.31 223 GLU A N 1
ATOM 1870 C CA . GLU A 1 223 ? 25.442 18.636 8.828 1.00 55.31 223 GLU A CA 1
ATOM 1871 C C . GLU A 1 223 ? 24.022 19.242 8.920 1.00 55.31 223 GLU A C 1
ATOM 1873 O O . GLU A 1 223 ? 23.815 20.275 9.553 1.00 55.31 223 GLU A O 1
ATOM 1878 N N . ILE A 1 224 ? 23.010 18.648 8.274 1.00 5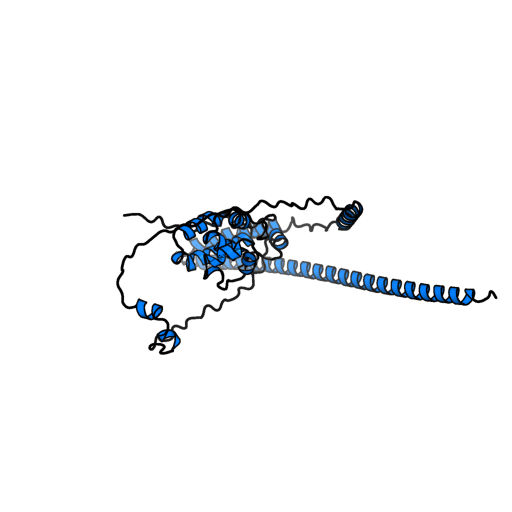9.03 224 ILE A N 1
ATOM 1879 C CA . ILE A 1 224 ? 21.688 19.297 8.130 1.00 59.03 224 ILE A CA 1
ATOM 1880 C C . ILE A 1 224 ? 20.709 18.885 9.240 1.00 59.03 224 ILE A C 1
ATOM 1882 O O . ILE A 1 224 ? 19.824 19.670 9.592 1.00 59.03 224 ILE A O 1
ATOM 1886 N N . ASP A 1 225 ? 20.861 17.686 9.804 1.00 58.44 225 ASP A N 1
ATOM 1887 C CA . ASP A 1 225 ? 19.876 17.116 10.734 1.00 58.44 225 ASP A CA 1
ATOM 1888 C C . ASP A 1 225 ? 19.970 17.721 12.150 1.00 58.44 225 ASP A C 1
ATOM 1890 O O . ASP A 1 225 ? 18.955 17.930 12.823 1.00 58.44 225 ASP A O 1
ATOM 1894 N N . GLU A 1 226 ? 21.171 18.134 12.572 1.00 65.62 226 GLU A N 1
ATOM 1895 C CA . GLU A 1 226 ? 21.376 18.798 13.868 1.00 65.62 226 GLU A CA 1
ATOM 1896 C C . GLU A 1 226 ? 20.709 20.181 13.922 1.00 65.62 226 GLU A C 1
ATOM 1898 O O . GLU A 1 226 ? 20.020 20.503 14.891 1.00 65.62 226 GLU A O 1
ATOM 1903 N N . THR A 1 227 ? 20.807 20.989 12.858 1.00 65.19 227 THR A N 1
ATOM 1904 C CA . THR A 1 227 ? 20.257 22.358 12.874 1.00 65.19 227 THR A CA 1
ATOM 1905 C C . THR A 1 227 ? 18.727 22.394 12.804 1.00 65.19 227 THR A C 1
ATOM 1907 O O . THR A 1 227 ? 18.103 23.355 13.258 1.00 65.19 227 THR A O 1
ATOM 1910 N N . VAL A 1 228 ? 18.097 21.383 12.193 1.00 65.81 228 VAL A N 1
ATOM 1911 C CA . VAL A 1 228 ? 16.628 21.261 12.168 1.00 65.81 228 VAL A CA 1
ATOM 1912 C C . VAL A 1 228 ? 16.120 20.792 13.530 1.00 65.81 228 VAL A C 1
ATOM 1914 O O . VAL A 1 228 ? 15.132 21.331 14.029 1.00 65.81 228 VAL A O 1
ATOM 1917 N N . SER A 1 229 ? 16.834 19.864 14.168 1.00 73.50 229 SER A N 1
ATOM 1918 C CA . SER A 1 229 ? 16.518 19.377 15.514 1.00 73.50 229 SER A CA 1
ATOM 1919 C C . SER A 1 229 ? 16.619 20.477 16.582 1.00 73.50 229 SER A C 1
ATOM 1921 O O . SER A 1 229 ? 15.777 20.549 17.483 1.00 73.50 229 SER A O 1
ATOM 1923 N N . GLU A 1 230 ? 17.590 21.387 16.454 1.00 73.94 230 GLU A N 1
ATOM 1924 C CA . GLU A 1 230 ? 17.743 22.540 17.351 1.00 73.94 230 GLU A CA 1
ATOM 1925 C C . GLU A 1 230 ? 16.584 23.547 17.209 1.00 73.94 230 GLU A C 1
ATOM 1927 O O . GLU A 1 230 ? 15.998 23.970 18.209 1.00 73.94 230 GLU A O 1
ATOM 1932 N N . LEU A 1 231 ? 16.160 23.851 15.975 1.00 67.75 231 LEU A N 1
ATOM 1933 C CA . LEU A 1 231 ? 15.025 24.750 15.713 1.00 67.75 231 LEU A CA 1
ATOM 1934 C C . LEU A 1 231 ? 13.684 24.173 16.195 1.00 67.75 231 LEU A C 1
ATOM 1936 O O . LEU A 1 231 ? 12.872 24.900 16.767 1.00 67.75 231 LEU A O 1
ATOM 1940 N N . MET A 1 232 ? 13.468 22.865 16.026 1.00 65.75 232 MET A N 1
ATOM 1941 C CA . MET A 1 232 ? 12.268 22.178 16.524 1.00 65.75 232 MET A CA 1
ATOM 1942 C C . MET A 1 232 ? 12.199 22.179 18.058 1.00 65.75 232 MET A C 1
ATOM 1944 O O . MET A 1 232 ? 11.125 22.332 18.642 1.00 65.75 232 MET A O 1
ATOM 1948 N N . SER A 1 233 ? 13.350 22.060 18.725 1.00 70.62 233 SER A N 1
ATOM 1949 C CA . SER A 1 233 ? 13.431 22.125 20.190 1.00 70.62 233 SER A CA 1
ATOM 1950 C C . SER A 1 233 ? 13.075 23.521 20.723 1.00 70.62 233 SER A C 1
ATOM 1952 O O . SER A 1 233 ? 12.471 23.650 21.790 1.00 70.62 233 SER A O 1
ATOM 1954 N N . GLN A 1 234 ? 13.387 24.572 19.960 1.00 65.94 234 GLN A N 1
ATOM 1955 C CA . GLN A 1 234 ? 13.069 25.956 20.312 1.00 65.94 234 GLN A CA 1
ATOM 1956 C C . GLN A 1 234 ? 11.572 26.288 20.146 1.00 65.94 234 GLN A C 1
ATOM 1958 O O . GLN A 1 234 ? 11.019 27.045 20.947 1.00 65.94 234 GLN A O 1
ATOM 1963 N N . GLU A 1 235 ? 10.888 25.679 19.170 1.00 66.06 235 GLU A N 1
ATOM 1964 C CA . GLU A 1 235 ? 9.447 25.866 18.932 1.00 66.06 235 GLU A CA 1
ATOM 1965 C C . GLU A 1 235 ? 8.582 25.299 20.078 1.00 66.06 235 GLU A C 1
ATOM 1967 O O . GLU A 1 235 ? 7.626 25.942 20.522 1.00 66.06 235 GLU A O 1
ATOM 1972 N N . CYS A 1 236 ? 8.962 24.139 20.631 1.00 61.28 236 CYS A N 1
ATOM 1973 C CA . CYS A 1 236 ? 8.277 23.534 21.782 1.00 61.28 236 CYS A CA 1
ATOM 1974 C C . CYS A 1 236 ? 8.283 24.448 23.019 1.00 61.28 236 CYS A C 1
ATOM 1976 O O . CYS A 1 236 ? 7.257 24.594 23.684 1.00 61.28 236 CYS A O 1
ATOM 1978 N N . SER A 1 237 ? 9.406 25.122 23.285 1.00 64.00 237 SER A N 1
ATOM 1979 C CA . SER A 1 237 ? 9.559 26.043 24.422 1.00 64.00 237 SER A CA 1
ATOM 1980 C C . SER A 1 237 ? 8.659 27.284 24.310 1.00 64.00 237 SER A C 1
ATOM 1982 O O . SER A 1 237 ? 8.090 27.749 25.300 1.00 64.00 237 SER A O 1
ATOM 1984 N N . LEU A 1 238 ? 8.467 27.805 23.093 1.00 61.72 238 LEU A N 1
ATOM 1985 C CA . LEU A 1 238 ? 7.612 28.974 22.852 1.00 61.72 238 LEU A CA 1
ATOM 1986 C C . LEU A 1 238 ? 6.121 28.645 22.994 1.00 61.72 238 LEU A C 1
ATOM 1988 O O . LEU A 1 238 ? 5.354 29.450 23.524 1.00 61.72 238 LEU A O 1
ATOM 1992 N N . ARG A 1 239 ? 5.705 27.442 22.583 1.00 62.66 239 ARG A N 1
ATOM 1993 C CA . ARG A 1 239 ? 4.301 27.015 22.670 1.00 62.66 239 ARG A CA 1
ATOM 1994 C C . ARG A 1 239 ? 3.818 26.847 24.111 1.00 62.66 239 ARG A C 1
ATOM 1996 O O . ARG A 1 239 ? 2.665 27.155 24.407 1.00 62.66 239 ARG A O 1
ATOM 2003 N N . GLU A 1 240 ? 4.684 26.383 25.009 1.00 62.28 240 GLU A N 1
ATOM 2004 C CA . GLU A 1 240 ? 4.354 26.240 26.432 1.00 62.28 240 GLU A CA 1
ATOM 2005 C C . GLU A 1 240 ? 4.158 27.597 27.124 1.00 62.28 240 GLU A C 1
ATOM 2007 O O . GLU A 1 240 ? 3.260 27.734 27.957 1.00 62.28 240 GLU A O 1
ATOM 2012 N N . ARG A 1 241 ? 4.922 28.628 26.732 1.00 61.34 241 ARG A N 1
ATOM 2013 C CA . ARG A 1 241 ? 4.791 29.988 27.287 1.00 61.34 241 ARG A CA 1
ATOM 2014 C C . ARG A 1 241 ? 3.500 30.686 26.869 1.00 61.34 241 ARG A C 1
ATOM 2016 O O . ARG A 1 241 ? 2.863 31.329 27.701 1.00 61.34 241 ARG A O 1
ATOM 2023 N N . MET A 1 242 ? 3.060 30.483 25.627 1.00 61.22 242 MET A N 1
ATOM 2024 C CA . MET A 1 242 ? 1.846 31.113 25.094 1.00 61.22 242 MET A CA 1
ATOM 2025 C C . MET A 1 242 ? 0.568 30.700 25.853 1.00 61.22 242 MET A C 1
ATOM 2027 O O . MET A 1 242 ? -0.371 31.485 25.967 1.00 61.22 242 MET A O 1
ATOM 2031 N N . ASN A 1 243 ? 0.536 29.494 26.432 1.00 60.16 243 ASN A N 1
ATOM 2032 C CA . ASN A 1 243 ? -0.633 28.986 27.160 1.00 60.16 243 ASN A CA 1
ATOM 2033 C C . ASN A 1 243 ? -0.784 29.563 28.582 1.00 60.16 243 ASN A C 1
ATOM 2035 O O . ASN A 1 243 ? -1.869 29.480 29.155 1.00 60.16 243 ASN A O 1
ATOM 2039 N N . LEU A 1 244 ? 0.268 30.159 29.156 1.00 57.94 244 LEU A N 1
ATOM 2040 C CA . LEU A 1 244 ? 0.244 30.709 30.520 1.00 57.94 244 LEU A CA 1
ATOM 2041 C C . LEU A 1 244 ? -0.176 32.189 30.578 1.00 57.94 244 LEU A C 1
ATOM 2043 O O . LEU A 1 244 ? -0.584 32.662 31.635 1.00 57.94 244 LEU A O 1
ATOM 2047 N N . ALA A 1 245 ? -0.135 32.915 29.458 1.00 54.72 245 ALA A N 1
ATOM 2048 C CA . ALA A 1 245 ? -0.387 34.360 29.413 1.00 54.72 245 ALA A CA 1
ATOM 2049 C C . ALA A 1 245 ? -1.879 34.762 29.300 1.00 54.72 245 ALA A C 1
ATOM 2051 O O . ALA A 1 245 ? -2.201 35.947 29.249 1.00 54.72 245 ALA A O 1
ATOM 2052 N N . SER A 1 246 ? -2.817 33.806 29.269 1.00 53.66 246 SER A N 1
ATOM 2053 C CA . SER A 1 246 ? -4.212 34.071 28.871 1.00 53.66 246 SER A CA 1
ATOM 2054 C C . SER A 1 246 ? -5.134 34.669 29.954 1.00 53.66 246 SER A C 1
ATOM 2056 O O . SER A 1 246 ? -6.315 34.874 29.672 1.00 53.66 246 SER A O 1
ATOM 2058 N N . THR A 1 247 ? -4.672 34.952 31.179 1.00 55.91 247 THR A N 1
ATOM 2059 C CA . THR A 1 247 ? -5.584 35.313 32.293 1.00 55.91 247 THR A CA 1
ATOM 2060 C C . THR A 1 247 ? -5.409 36.706 32.904 1.00 55.91 247 THR A C 1
ATOM 2062 O O . THR A 1 247 ? -6.196 37.062 33.778 1.00 55.91 247 THR A O 1
ATOM 2065 N N . HIS A 1 248 ? -4.481 37.551 32.438 1.00 54.59 248 HIS A N 1
ATOM 2066 C CA . HIS A 1 248 ? -4.358 38.927 32.950 1.00 54.59 248 HIS A CA 1
ATOM 2067 C C . HIS A 1 248 ? -3.921 39.920 31.857 1.00 54.59 248 HIS A C 1
ATOM 2069 O O . HIS A 1 248 ? -2.738 40.143 31.619 1.00 54.59 248 HIS A O 1
ATOM 2075 N N . LEU A 1 249 ? -4.893 40.544 31.183 1.00 54.91 249 LEU A N 1
ATOM 2076 C CA . LEU A 1 249 ? -4.650 41.549 30.142 1.00 54.91 249 LEU A CA 1
ATOM 2077 C C . LEU A 1 249 ? -4.376 42.930 30.766 1.00 54.91 249 LEU A C 1
ATOM 2079 O O . LEU A 1 249 ? -5.278 43.748 30.933 1.00 54.91 249 LEU A O 1
ATOM 2083 N N . SER A 1 250 ? -3.116 43.195 31.109 1.00 62.88 250 SER A N 1
ATOM 2084 C CA . SER A 1 250 ? -2.583 44.549 31.316 1.00 62.88 250 SER A CA 1
ATOM 2085 C C . SER A 1 250 ? -1.801 45.006 30.074 1.00 62.88 250 SER A C 1
ATOM 2087 O O . SER A 1 250 ? -1.322 44.190 29.292 1.00 62.88 250 SER A O 1
ATOM 2089 N N . ASN A 1 251 ? -1.620 46.316 29.878 1.00 64.44 251 ASN A N 1
ATOM 2090 C CA . ASN A 1 251 ? -0.886 46.876 28.726 1.00 64.44 251 ASN A CA 1
ATOM 2091 C C . ASN A 1 251 ? 0.572 46.376 28.583 1.00 64.44 251 ASN A C 1
ATOM 2093 O O . ASN A 1 251 ? 1.162 46.514 27.512 1.00 64.44 251 ASN A O 1
ATOM 2097 N N . THR A 1 252 ? 1.161 45.789 29.629 1.00 68.06 252 THR A N 1
ATOM 2098 C CA . THR A 1 252 ? 2.467 45.113 29.559 1.00 68.06 252 THR A CA 1
ATOM 2099 C C . THR A 1 252 ? 2.405 43.815 28.745 1.00 68.06 252 THR A C 1
ATOM 2101 O O . THR A 1 252 ? 3.331 43.550 27.984 1.00 68.06 252 THR A O 1
ATOM 2104 N N . SER A 1 253 ? 1.282 43.089 28.791 1.00 72.69 253 SER A N 1
ATOM 2105 C CA . SER A 1 253 ? 1.062 41.843 28.040 1.00 72.69 253 SER A CA 1
ATOM 2106 C C . SER A 1 253 ? 1.102 42.055 26.519 1.00 72.69 253 SER A C 1
ATOM 2108 O O . SER A 1 253 ? 1.682 41.253 25.795 1.00 72.69 253 SER A O 1
ATOM 2110 N N . LEU A 1 254 ? 0.587 43.182 26.011 1.00 76.25 254 LEU A N 1
ATOM 2111 C CA . LEU A 1 254 ? 0.618 43.474 24.570 1.00 76.25 254 LEU A CA 1
ATOM 2112 C C . LEU A 1 254 ? 2.039 43.680 24.026 1.00 76.25 254 LEU A C 1
ATOM 2114 O O . LEU A 1 254 ? 2.326 43.272 22.904 1.00 76.25 254 LEU A O 1
ATOM 2118 N N . ARG A 1 255 ? 2.942 44.301 24.800 1.00 79.81 255 ARG A N 1
ATOM 2119 C CA . ARG A 1 255 ? 4.338 44.488 24.365 1.00 79.81 255 ARG A CA 1
ATOM 2120 C C . ARG A 1 255 ? 5.081 43.159 24.283 1.00 79.81 255 ARG A C 1
ATOM 2122 O O . ARG A 1 255 ? 5.834 42.958 23.337 1.00 79.81 255 ARG A O 1
ATOM 2129 N N . GLU A 1 256 ? 4.847 42.269 25.242 1.00 80.69 256 GLU A N 1
ATOM 2130 C CA . GLU A 1 256 ? 5.432 40.925 25.253 1.00 80.69 256 GLU A CA 1
ATOM 2131 C C . GLU A 1 256 ? 4.946 40.108 24.053 1.00 80.69 256 GLU A C 1
ATOM 2133 O O . GLU A 1 256 ? 5.770 39.577 23.312 1.00 80.69 256 GLU A O 1
ATOM 2138 N N . VAL A 1 257 ? 3.639 40.132 23.764 1.00 79.19 257 VAL A N 1
ATOM 2139 C CA . VAL A 1 257 ? 3.066 39.461 22.585 1.00 79.19 257 VAL A CA 1
ATOM 2140 C C . VAL A 1 257 ? 3.676 39.981 21.278 1.00 79.19 257 VAL A C 1
ATOM 2142 O O . VAL A 1 257 ? 4.006 39.185 20.403 1.00 79.19 257 VAL A O 1
ATOM 2145 N N . VAL A 1 258 ? 3.879 41.296 21.129 1.00 81.62 258 VAL A N 1
ATOM 2146 C CA . VAL A 1 258 ? 4.501 41.864 19.915 1.00 81.62 258 VAL A CA 1
ATOM 2147 C C . VAL A 1 258 ? 5.960 41.419 19.763 1.00 81.62 258 VAL A C 1
ATOM 2149 O O . VAL A 1 258 ? 6.395 41.120 18.650 1.00 81.62 258 VAL A O 1
ATOM 2152 N N . ILE A 1 259 ? 6.719 41.344 20.861 1.00 83.81 259 ILE A N 1
ATOM 2153 C CA . ILE A 1 259 ? 8.110 40.865 20.836 1.00 83.81 259 ILE A CA 1
ATOM 2154 C C . ILE A 1 259 ? 8.159 39.379 20.458 1.00 83.81 259 ILE A C 1
ATOM 2156 O O . ILE A 1 259 ? 8.951 38.994 19.596 1.00 83.81 259 ILE A O 1
ATOM 2160 N N . GLU A 1 260 ? 7.292 38.553 21.046 1.00 82.31 260 GLU A N 1
ATOM 2161 C CA . GLU A 1 260 ? 7.210 37.121 20.737 1.00 82.31 260 GLU A CA 1
ATOM 2162 C C . GLU A 1 260 ? 6.790 36.867 19.284 1.00 82.31 260 GLU A C 1
ATOM 2164 O O . GLU A 1 260 ? 7.413 36.061 18.589 1.00 82.31 260 GLU A O 1
ATOM 2169 N N . GLN A 1 261 ? 5.791 37.600 18.784 1.00 86.06 261 GLN A N 1
ATOM 2170 C CA . GLN A 1 261 ? 5.389 37.536 17.378 1.00 86.06 261 GLN A CA 1
ATOM 2171 C C . GLN A 1 261 ? 6.529 37.962 16.447 1.00 86.06 261 GLN A C 1
ATOM 2173 O O . GLN A 1 261 ? 6.770 37.300 15.438 1.00 86.06 261 GLN A O 1
ATOM 2178 N N . GLY A 1 262 ? 7.277 39.015 16.795 1.00 90.00 262 GLY A N 1
ATOM 2179 C CA . GLY A 1 262 ? 8.458 39.441 16.043 1.00 90.00 262 GLY A CA 1
ATOM 2180 C C . GLY A 1 262 ? 9.536 38.354 15.968 1.00 90.00 262 GLY A C 1
ATOM 2181 O O . GLY A 1 262 ? 10.080 38.099 14.892 1.00 90.00 262 GLY A O 1
ATOM 2182 N N . ALA A 1 263 ? 9.799 37.660 17.081 1.00 86.75 263 ALA A N 1
ATOM 2183 C CA . ALA A 1 263 ? 10.740 36.541 17.121 1.00 86.75 263 ALA A CA 1
ATOM 2184 C C . ALA A 1 263 ? 10.269 35.359 16.257 1.00 86.75 263 ALA A C 1
ATOM 2186 O O . ALA A 1 263 ? 11.053 34.804 15.485 1.00 86.75 263 ALA A O 1
ATOM 2187 N N . MET A 1 264 ? 8.979 35.014 16.325 1.00 85.88 264 MET A N 1
ATOM 2188 C CA . MET A 1 264 ? 8.382 33.952 15.511 1.00 85.88 264 MET A CA 1
ATOM 2189 C C . MET A 1 264 ? 8.469 34.261 14.012 1.00 85.88 264 MET A C 1
ATOM 2191 O O . MET A 1 264 ? 8.894 33.408 13.232 1.00 85.88 264 MET A O 1
ATOM 2195 N N . VAL A 1 265 ? 8.133 35.490 13.604 1.00 90.31 265 VAL A N 1
ATOM 2196 C CA . VAL A 1 265 ? 8.273 35.936 12.208 1.00 90.31 265 VAL A CA 1
ATOM 2197 C C . VAL A 1 265 ? 9.733 35.848 11.759 1.00 90.31 265 VAL A C 1
ATOM 2199 O O . VAL A 1 265 ? 10.002 35.347 10.668 1.00 90.31 265 VAL A O 1
ATOM 2202 N N . GLY A 1 266 ? 10.683 36.249 12.610 1.00 90.12 266 GLY A N 1
ATOM 2203 C CA . GLY A 1 266 ? 12.115 36.108 12.334 1.00 90.12 266 GLY A CA 1
ATOM 2204 C C . GLY A 1 266 ? 12.539 34.658 12.069 1.00 90.12 266 GLY A C 1
ATOM 2205 O O . GLY A 1 266 ? 13.229 34.392 11.083 1.00 90.12 266 GLY A O 1
ATOM 2206 N N . MET A 1 267 ? 12.082 33.706 12.889 1.00 88.69 267 MET A N 1
ATOM 2207 C CA . MET A 1 267 ? 12.360 32.276 12.683 1.00 88.69 267 MET A CA 1
ATOM 2208 C C . MET A 1 267 ? 11.740 31.740 11.386 1.00 88.69 267 MET A C 1
ATOM 2210 O O . MET A 1 267 ? 12.399 31.010 10.644 1.00 88.69 267 MET A O 1
ATOM 2214 N N . LEU A 1 268 ? 10.498 32.128 11.074 1.00 86.94 268 LEU A N 1
ATOM 2215 C CA . LEU A 1 268 ? 9.821 31.716 9.839 1.00 86.94 268 LEU A CA 1
ATOM 2216 C C . LEU A 1 268 ? 10.557 32.214 8.589 1.00 86.94 268 LEU A C 1
ATOM 2218 O O . LEU A 1 268 ? 10.721 31.452 7.635 1.00 86.94 268 LEU A O 1
ATOM 2222 N N . VAL A 1 269 ? 11.059 33.453 8.599 1.00 93.44 269 VAL A N 1
ATOM 2223 C CA . VAL A 1 269 ? 11.876 33.994 7.498 1.00 93.44 269 VAL A CA 1
ATOM 2224 C C . VAL A 1 269 ? 13.159 33.177 7.318 1.00 93.44 269 VAL A C 1
ATOM 2226 O O . VAL A 1 269 ? 13.466 32.768 6.198 1.00 93.44 269 VAL A O 1
ATOM 2229 N N . GLN A 1 270 ? 13.870 32.846 8.402 1.00 90.06 270 GLN A N 1
ATOM 2230 C CA . GLN A 1 270 ? 15.081 32.016 8.322 1.00 90.06 270 GLN A CA 1
ATOM 2231 C C . GLN A 1 270 ? 14.800 30.607 7.780 1.00 90.06 270 GLN A C 1
ATOM 2233 O O . GLN A 1 270 ? 15.578 30.077 6.980 1.00 90.06 270 GLN A O 1
ATOM 2238 N N . LEU A 1 271 ? 13.687 29.990 8.188 1.00 88.88 271 LEU A N 1
ATOM 2239 C CA . LEU A 1 271 ? 13.257 28.692 7.665 1.00 88.88 271 LEU A CA 1
ATOM 2240 C C . LEU A 1 271 ? 12.947 28.764 6.165 1.00 88.88 271 LEU A C 1
ATOM 2242 O O . LEU A 1 271 ? 13.385 27.891 5.412 1.00 88.88 271 LEU A O 1
ATOM 2246 N N . LEU A 1 272 ? 12.256 29.815 5.715 1.00 91.00 272 LEU A N 1
ATOM 2247 C CA . LEU A 1 272 ? 11.965 30.036 4.297 1.00 91.00 272 LEU A CA 1
ATOM 2248 C C . LEU A 1 272 ? 13.241 30.227 3.470 1.00 91.00 272 LEU A C 1
ATOM 2250 O O . LEU A 1 272 ? 13.379 29.607 2.416 1.00 91.00 272 LEU A O 1
ATOM 2254 N N . GLU A 1 273 ? 14.210 31.006 3.953 1.00 93.56 273 GLU A N 1
ATOM 2255 C CA . GLU A 1 273 ? 15.505 31.171 3.281 1.00 93.56 273 GLU A CA 1
ATOM 2256 C C . GLU A 1 273 ? 16.280 29.850 3.176 1.00 93.56 273 GLU A C 1
ATOM 2258 O O . GLU A 1 273 ? 16.860 29.541 2.128 1.00 93.56 273 GLU A O 1
ATOM 2263 N N . LYS A 1 274 ? 16.277 29.033 4.240 1.00 88.56 274 LYS A N 1
ATOM 2264 C CA . LYS A 1 274 ? 16.896 27.697 4.229 1.00 88.56 274 LYS A CA 1
ATOM 2265 C C . LYS A 1 274 ? 16.212 26.772 3.219 1.00 88.56 274 LYS A C 1
ATOM 2267 O O . LYS A 1 274 ? 16.902 26.098 2.448 1.00 88.56 274 LYS A O 1
ATOM 2272 N N . GLN A 1 275 ? 14.879 26.764 3.176 1.00 89.12 275 GLN A N 1
ATOM 2273 C CA . GLN A 1 275 ? 14.112 25.983 2.199 1.00 89.12 275 GLN A CA 1
ATOM 2274 C C . GLN A 1 275 ? 14.381 26.443 0.764 1.00 89.12 275 GLN A C 1
ATOM 2276 O O . GLN A 1 275 ? 14.595 25.609 -0.118 1.00 89.12 275 GLN A O 1
ATOM 2281 N N . HIS A 1 276 ? 14.470 27.755 0.531 1.00 92.62 276 HIS A N 1
ATOM 2282 C CA . HIS A 1 276 ? 14.812 28.307 -0.777 1.00 92.62 276 HIS A CA 1
ATOM 2283 C C . HIS A 1 276 ? 16.197 27.835 -1.246 1.00 92.62 276 HIS A C 1
ATOM 2285 O O . HIS A 1 276 ? 16.324 27.265 -2.331 1.00 92.62 276 HIS A O 1
ATOM 2291 N N . LYS A 1 277 ? 17.221 27.934 -0.386 1.00 93.19 277 LYS A N 1
ATOM 2292 C CA . LYS A 1 277 ? 18.576 27.425 -0.677 1.00 93.19 277 LYS A CA 1
ATOM 2293 C C . LYS A 1 277 ? 18.586 25.920 -0.967 1.00 93.19 277 LYS A C 1
ATOM 2295 O O . LYS A 1 277 ? 19.316 25.456 -1.847 1.00 93.19 277 LYS A O 1
ATOM 2300 N N . ARG A 1 278 ? 17.782 25.126 -0.248 1.00 87.81 278 ARG A N 1
ATOM 2301 C CA . ARG A 1 278 ? 17.639 23.681 -0.506 1.00 87.81 278 ARG A CA 1
ATOM 2302 C C . ARG A 1 278 ? 17.033 23.422 -1.886 1.00 87.81 278 ARG A C 1
ATOM 2304 O O . ARG A 1 278 ? 17.556 22.584 -2.625 1.00 87.81 278 ARG A O 1
ATOM 2311 N N . ALA A 1 279 ? 15.985 24.158 -2.249 1.00 91.12 279 ALA A N 1
ATOM 2312 C CA . ALA A 1 279 ? 15.347 24.059 -3.557 1.00 91.12 279 ALA A CA 1
ATOM 2313 C C . ALA A 1 279 ? 16.324 24.401 -4.698 1.00 91.12 279 ALA A C 1
ATOM 2315 O O . ALA A 1 279 ? 16.409 23.652 -5.672 1.00 91.12 279 ALA A O 1
ATOM 2316 N N . GLU A 1 280 ? 17.140 25.450 -4.550 1.00 96.31 280 GLU A N 1
ATOM 2317 C CA . GLU A 1 280 ? 18.178 25.809 -5.529 1.00 96.31 280 GLU A CA 1
ATOM 2318 C C . GLU A 1 280 ? 19.230 24.701 -5.707 1.00 96.31 280 GLU A C 1
ATOM 2320 O O . GLU A 1 280 ? 19.581 24.335 -6.836 1.00 96.31 280 GLU A O 1
ATOM 2325 N N . ARG A 1 281 ? 19.707 24.101 -4.605 1.00 93.19 281 ARG A N 1
ATOM 2326 C CA . ARG A 1 281 ? 20.659 22.973 -4.653 1.00 93.19 281 ARG A CA 1
ATOM 2327 C C . ARG A 1 281 ? 20.066 21.763 -5.376 1.00 93.19 281 ARG A C 1
ATOM 2329 O O . ARG A 1 281 ? 20.753 21.136 -6.189 1.00 93.19 281 ARG A O 1
ATOM 2336 N N . LEU A 1 282 ? 18.802 21.433 -5.107 1.00 89.31 282 LEU A N 1
ATOM 2337 C CA . LEU A 1 282 ? 18.095 20.341 -5.782 1.00 89.31 282 LEU A CA 1
ATOM 2338 C C . LEU A 1 282 ? 17.905 20.633 -7.275 1.00 89.31 282 LEU A C 1
ATOM 2340 O O . LEU A 1 282 ? 18.221 19.777 -8.104 1.00 89.31 282 LEU A O 1
ATOM 2344 N N . ALA A 1 283 ? 17.504 21.853 -7.638 1.00 93.88 283 ALA A N 1
ATOM 2345 C CA . ALA A 1 283 ? 17.393 22.276 -9.033 1.00 93.88 283 ALA A CA 1
ATOM 2346 C C . ALA A 1 283 ? 18.736 22.139 -9.779 1.00 93.88 283 ALA A C 1
ATOM 2348 O O . ALA A 1 283 ? 18.795 21.598 -10.890 1.00 93.88 283 ALA A O 1
ATOM 2349 N N . ALA A 1 284 ? 19.846 22.524 -9.139 1.00 96.44 284 ALA A N 1
ATOM 2350 C CA . ALA A 1 284 ? 21.186 22.350 -9.694 1.00 96.44 284 ALA A CA 1
ATOM 2351 C C . ALA A 1 284 ? 21.569 20.866 -9.878 1.00 96.44 284 ALA A C 1
ATOM 2353 O O . ALA A 1 284 ? 22.168 20.505 -10.901 1.00 96.44 284 ALA A O 1
ATOM 2354 N N . LYS A 1 285 ? 21.213 19.983 -8.929 1.00 91.38 285 LYS A N 1
ATOM 2355 C CA . LYS A 1 285 ? 21.415 18.525 -9.050 1.00 91.38 285 LYS A CA 1
ATOM 2356 C C . LYS A 1 285 ? 20.617 17.950 -10.226 1.00 91.38 285 LYS A C 1
ATOM 2358 O O . LYS A 1 285 ? 21.189 17.232 -11.052 1.00 91.38 285 LYS A O 1
ATOM 2363 N N . VAL A 1 286 ? 19.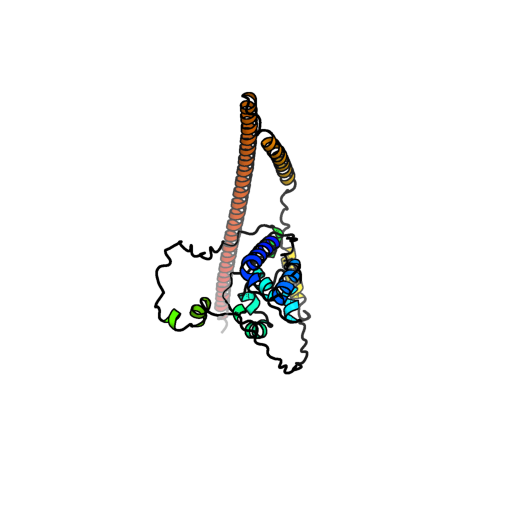346 18.326 -10.371 1.00 91.50 286 VAL A N 1
ATOM 2364 C CA . VAL A 1 286 ? 18.482 17.894 -11.485 1.00 91.50 286 VAL A CA 1
ATOM 2365 C C . VAL A 1 286 ? 19.077 18.301 -12.838 1.00 91.50 286 VAL A C 1
ATOM 2367 O O . VAL A 1 286 ? 19.193 17.469 -13.745 1.00 91.50 286 VAL A O 1
ATOM 2370 N N . GLU A 1 287 ? 19.555 19.539 -12.981 1.00 97.00 287 GLU A N 1
ATOM 2371 C CA . GLU A 1 287 ? 20.199 19.986 -14.222 1.00 97.00 287 GLU A CA 1
ATOM 2372 C C . GLU A 1 287 ? 21.528 19.255 -14.504 1.00 97.00 287 GLU A C 1
ATOM 2374 O O . GLU A 1 287 ? 21.814 18.904 -15.659 1.00 97.00 287 GLU A O 1
ATOM 2379 N N . LYS A 1 288 ? 22.326 18.921 -13.476 1.00 95.81 288 LYS A N 1
ATOM 2380 C CA . LYS A 1 288 ? 23.522 18.064 -13.634 1.00 95.81 288 LYS A CA 1
ATOM 2381 C C . LYS A 1 288 ? 23.149 16.670 -14.157 1.00 95.81 288 LYS A C 1
ATOM 2383 O O . LYS A 1 288 ? 23.762 16.199 -15.124 1.00 95.81 288 LYS A O 1
ATOM 2388 N N . VAL A 1 289 ? 22.130 16.026 -13.582 1.00 91.50 289 VAL A N 1
ATOM 2389 C CA . VAL A 1 289 ? 21.646 14.700 -14.015 1.00 91.50 289 VAL A CA 1
ATOM 2390 C C . VAL A 1 289 ? 21.139 14.751 -15.458 1.00 91.50 289 VAL A C 1
ATOM 2392 O O . VAL A 1 289 ? 21.548 13.944 -16.299 1.00 91.50 289 VAL A O 1
ATOM 2395 N N . LYS A 1 290 ? 20.343 15.765 -15.804 1.00 94.69 290 LYS A N 1
ATOM 2396 C CA . LYS A 1 290 ? 19.836 15.993 -17.165 1.00 94.69 290 LYS A CA 1
ATOM 2397 C C . LYS A 1 290 ? 20.967 16.163 -18.185 1.00 94.69 290 LYS A C 1
ATOM 2399 O O . LYS A 1 290 ? 20.927 15.557 -19.263 1.00 94.69 290 LYS A O 1
ATOM 2404 N N . LYS A 1 291 ? 22.025 16.915 -17.848 1.00 96.94 291 LYS A N 1
ATOM 2405 C CA . LYS A 1 291 ? 23.240 17.037 -18.680 1.00 96.94 291 LYS A CA 1
ATOM 2406 C C . LYS A 1 291 ? 23.947 15.686 -18.857 1.00 96.94 291 LYS A C 1
ATOM 2408 O O . LYS A 1 291 ? 24.310 15.341 -19.987 1.00 96.94 291 LYS A O 1
ATOM 2413 N N . ARG A 1 292 ? 24.102 14.888 -17.790 1.00 94.44 292 ARG A N 1
ATOM 2414 C CA . ARG A 1 292 ? 24.691 13.531 -17.855 1.00 94.44 292 ARG A CA 1
ATOM 2415 C C . ARG A 1 292 ? 23.868 12.603 -18.759 1.00 94.44 292 ARG A C 1
ATOM 2417 O O . ARG A 1 292 ? 24.438 11.932 -19.623 1.00 94.44 292 ARG A O 1
ATOM 2424 N N . MET A 1 293 ? 22.538 12.630 -18.657 1.00 90.56 293 MET A N 1
ATOM 2425 C CA . MET A 1 293 ? 21.648 11.854 -19.530 1.00 90.56 293 MET A CA 1
ATOM 2426 C C . MET A 1 293 ? 21.769 12.255 -21.005 1.00 90.56 293 MET A C 1
ATOM 2428 O O . MET A 1 293 ? 21.908 11.385 -21.872 1.00 90.56 293 MET A O 1
ATOM 2432 N N . LYS A 1 294 ? 21.800 13.561 -21.314 1.00 96.69 294 LYS A N 1
ATOM 2433 C CA . LYS A 1 294 ? 22.026 14.055 -22.687 1.00 96.69 294 LYS A CA 1
ATOM 2434 C C . LYS A 1 294 ? 23.368 13.566 -23.250 1.00 96.69 294 LYS A C 1
ATOM 2436 O O . LYS A 1 294 ? 23.406 13.074 -24.382 1.00 96.69 294 LYS A O 1
ATOM 2441 N N . LYS A 1 295 ? 24.448 13.614 -22.456 1.00 96.88 295 LYS A N 1
ATOM 2442 C CA . LYS A 1 295 ? 25.769 13.071 -22.837 1.00 96.88 295 LYS A CA 1
ATOM 2443 C C . LYS A 1 295 ? 25.710 11.561 -23.109 1.00 96.88 295 LYS A C 1
ATOM 2445 O O . LYS A 1 295 ? 26.161 11.123 -24.170 1.00 96.88 295 LYS A O 1
ATOM 2450 N N . LYS A 1 296 ? 25.091 10.766 -22.221 1.00 94.31 296 LYS A N 1
ATOM 2451 C CA . LYS A 1 296 ? 24.897 9.311 -22.415 1.00 94.31 296 LYS A CA 1
ATOM 2452 C C . LYS A 1 296 ? 24.100 9.013 -23.697 1.00 94.31 296 LYS A C 1
ATOM 2454 O O . LYS A 1 296 ? 24.509 8.157 -24.486 1.00 94.31 296 LYS A O 1
ATOM 2459 N N . LYS A 1 297 ? 23.027 9.766 -23.976 1.00 95.38 297 LYS A N 1
ATOM 2460 C CA . LYS A 1 297 ? 22.215 9.635 -25.204 1.00 95.38 297 LYS A CA 1
ATOM 2461 C C . LYS A 1 297 ? 23.026 9.953 -26.467 1.00 95.38 297 LYS A C 1
ATOM 2463 O O . LYS A 1 297 ? 22.958 9.186 -27.428 1.00 95.38 297 LYS A O 1
ATOM 2468 N N . LYS A 1 298 ? 23.841 11.019 -26.462 1.00 96.75 298 LYS A N 1
ATOM 2469 C CA . LYS A 1 298 ? 24.742 11.368 -27.581 1.00 96.75 298 LYS A CA 1
ATOM 2470 C C . LYS A 1 298 ? 25.798 10.279 -27.816 1.00 96.75 298 LYS A C 1
ATOM 2472 O O . LYS A 1 298 ? 25.961 9.839 -28.951 1.00 96.75 298 LYS A O 1
ATOM 2477 N N . LYS A 1 299 ? 26.431 9.762 -26.753 1.00 95.88 299 LYS A N 1
ATOM 2478 C CA . LYS A 1 299 ? 27.394 8.643 -26.832 1.00 95.88 299 LYS A CA 1
ATOM 2479 C C . LYS A 1 299 ? 26.746 7.377 -27.408 1.00 95.88 299 LYS A C 1
ATOM 2481 O O . LYS A 1 299 ? 27.337 6.730 -28.267 1.00 95.88 299 LYS A O 1
ATOM 2486 N N . LYS A 1 300 ? 25.511 7.052 -27.002 1.00 95.25 300 LYS A N 1
ATOM 2487 C CA . LYS A 1 300 ? 24.746 5.908 -27.537 1.00 95.25 300 LYS A CA 1
ATOM 2488 C C . LYS A 1 300 ? 24.413 6.079 -29.024 1.00 95.25 300 LYS A C 1
ATOM 2490 O O . LYS A 1 300 ? 24.566 5.121 -29.777 1.00 95.25 300 LYS A O 1
ATOM 2495 N N . LYS A 1 301 ? 24.006 7.280 -29.457 1.00 95.69 301 LYS A N 1
ATOM 2496 C CA . LYS A 1 301 ? 23.777 7.592 -30.881 1.00 95.69 301 LYS A CA 1
ATOM 2497 C C . LYS A 1 301 ? 25.062 7.456 -31.706 1.00 95.69 301 LYS A C 1
ATOM 2499 O O . LYS A 1 301 ? 25.035 6.773 -32.722 1.00 95.69 301 LYS A O 1
ATOM 2504 N N . ASN A 1 302 ? 26.183 8.006 -31.232 1.00 95.00 302 ASN A N 1
ATOM 2505 C CA . ASN A 1 302 ? 27.470 7.895 -31.928 1.00 95.00 302 ASN A CA 1
ATOM 2506 C C . ASN A 1 302 ? 27.941 6.432 -32.049 1.00 95.00 302 ASN A C 1
ATOM 2508 O O . ASN A 1 302 ? 28.313 5.986 -33.128 1.00 95.00 302 ASN A O 1
ATOM 2512 N N . LYS A 1 303 ? 27.824 5.638 -30.971 1.00 95.44 303 LYS A N 1
ATOM 2513 C CA . LYS A 1 303 ? 28.131 4.195 -31.007 1.00 95.44 303 LYS A CA 1
ATOM 2514 C C . LYS A 1 303 ? 27.267 3.431 -32.020 1.00 95.44 303 LYS A C 1
ATOM 2516 O O . LYS A 1 303 ? 27.765 2.509 -32.657 1.00 95.44 303 LYS A O 1
ATOM 2521 N N . ARG A 1 304 ? 25.980 3.776 -32.164 1.00 94.19 304 ARG A N 1
ATOM 2522 C CA . ARG A 1 304 ? 25.102 3.172 -33.185 1.00 94.19 304 ARG A CA 1
ATOM 2523 C C . ARG A 1 304 ? 25.569 3.532 -34.596 1.00 94.19 304 ARG A C 1
ATOM 2525 O O . ARG A 1 304 ? 25.777 2.630 -35.393 1.00 94.19 304 ARG A O 1
ATOM 2532 N N . TYR A 1 305 ? 25.839 4.813 -34.841 1.00 95.12 305 TYR A N 1
ATOM 2533 C CA . TYR A 1 305 ? 26.343 5.297 -36.127 1.00 95.12 305 TYR A CA 1
ATOM 2534 C C . TYR A 1 305 ? 27.656 4.612 -36.543 1.00 95.12 305 TYR A C 1
ATOM 2536 O O . TYR A 1 305 ? 27.760 4.107 -37.658 1.00 95.12 305 TYR A O 1
ATOM 2544 N N . GLN A 1 306 ? 28.623 4.490 -35.624 1.00 95.00 306 GLN A N 1
ATOM 2545 C CA . GLN A 1 306 ? 29.873 3.765 -35.881 1.00 95.00 306 GLN A CA 1
ATOM 2546 C C . GLN A 1 306 ? 29.636 2.290 -36.233 1.00 95.00 306 GLN A C 1
ATOM 2548 O O . GLN A 1 306 ? 30.224 1.792 -37.189 1.00 95.00 306 GLN A O 1
ATOM 2553 N N . ARG A 1 307 ? 28.740 1.593 -35.516 1.00 95.19 307 ARG A N 1
ATOM 2554 C CA . ARG A 1 307 ? 28.386 0.196 -35.832 1.00 95.19 307 ARG A CA 1
ATOM 2555 C C . ARG A 1 307 ? 27.770 0.060 -37.222 1.00 95.19 307 ARG A C 1
ATOM 2557 O O . ARG A 1 307 ? 28.072 -0.907 -37.918 1.00 95.19 307 ARG A O 1
ATOM 2564 N N . ASP A 1 308 ? 26.933 1.008 -37.630 1.00 95.50 308 ASP A N 1
ATOM 2565 C CA . ASP A 1 308 ? 26.298 0.982 -38.948 1.00 95.50 308 ASP A CA 1
ATOM 2566 C C . ASP A 1 308 ? 27.305 1.260 -40.073 1.00 95.50 308 ASP A C 1
ATOM 2568 O O . ASP A 1 308 ? 27.269 0.570 -41.093 1.00 95.50 308 ASP A O 1
ATOM 2572 N N . ILE A 1 309 ? 28.272 2.164 -39.867 1.00 96.38 309 ILE A N 1
ATOM 2573 C CA . ILE A 1 309 ? 29.410 2.337 -40.788 1.00 96.38 309 ILE A CA 1
ATOM 2574 C C . ILE A 1 309 ? 30.225 1.045 -40.882 1.00 96.38 309 ILE A C 1
ATOM 2576 O O . ILE A 1 309 ? 30.456 0.559 -41.986 1.00 96.38 309 ILE A O 1
ATOM 2580 N N . SER A 1 310 ? 30.611 0.439 -39.754 1.00 95.06 310 SER A N 1
ATOM 2581 C CA . SER A 1 310 ? 31.383 -0.812 -39.766 1.00 95.06 310 SER A CA 1
ATOM 2582 C C . SER A 1 310 ? 30.650 -1.939 -40.500 1.00 95.06 310 SER A C 1
ATOM 2584 O O . SER A 1 310 ? 31.279 -2.727 -41.202 1.00 95.06 310 SER A O 1
ATOM 2586 N N . ARG A 1 311 ? 29.316 -2.015 -40.381 1.00 95.25 311 ARG A N 1
ATOM 2587 C CA . ARG A 1 311 ? 28.490 -2.966 -41.143 1.00 95.25 311 ARG A CA 1
ATOM 2588 C C . ARG A 1 311 ? 28.502 -2.668 -42.643 1.00 95.25 311 ARG A C 1
ATOM 2590 O O . ARG A 1 311 ? 28.623 -3.606 -43.425 1.00 95.25 311 ARG A O 1
ATOM 2597 N N . LYS A 1 312 ? 28.396 -1.397 -43.049 1.00 95.75 312 LYS A N 1
ATOM 2598 C CA . LYS A 1 312 ? 28.466 -0.995 -44.465 1.00 95.75 312 LYS A CA 1
ATOM 2599 C C . LYS A 1 312 ? 29.830 -1.311 -45.079 1.00 95.75 312 LYS A C 1
ATOM 2601 O O . LYS A 1 312 ? 29.872 -1.924 -46.138 1.00 95.75 312 LYS A O 1
ATOM 2606 N N . VAL A 1 313 ? 30.923 -0.985 -44.385 1.00 95.38 313 VAL A N 1
ATOM 2607 C CA . VAL A 1 313 ? 32.290 -1.295 -44.840 1.00 95.38 313 VAL A CA 1
ATOM 2608 C C . VAL A 1 313 ? 32.469 -2.802 -45.014 1.00 95.38 313 VAL A C 1
ATOM 2610 O O . VAL A 1 313 ? 32.877 -3.236 -46.083 1.00 95.38 313 VAL A O 1
ATOM 2613 N N . LYS A 1 314 ? 32.059 -3.617 -44.028 1.00 93.31 314 LYS A N 1
ATOM 2614 C CA . LYS A 1 314 ? 32.117 -5.087 -44.141 1.00 93.31 314 LYS A CA 1
ATOM 2615 C C . LYS A 1 314 ? 31.351 -5.625 -45.352 1.00 93.31 314 LYS A C 1
ATOM 2617 O O . LYS A 1 314 ? 31.838 -6.545 -45.999 1.00 93.31 314 LYS A O 1
ATOM 2622 N N . ARG A 1 315 ? 30.178 -5.061 -45.669 1.00 92.75 315 ARG A N 1
ATOM 2623 C CA . ARG A 1 315 ? 29.403 -5.449 -46.861 1.00 92.75 315 ARG A CA 1
ATOM 2624 C C . ARG A 1 315 ? 30.139 -5.113 -48.158 1.00 92.75 315 ARG A C 1
ATOM 2626 O O . ARG A 1 315 ? 30.162 -5.949 -49.050 1.00 92.75 315 ARG A O 1
ATOM 2633 N N . ILE A 1 316 ? 30.763 -3.937 -48.243 1.00 92.88 316 ILE A N 1
ATOM 2634 C CA . ILE A 1 316 ? 31.540 -3.527 -49.423 1.00 92.88 316 ILE A CA 1
ATOM 2635 C C . ILE A 1 316 ? 32.780 -4.415 -49.592 1.00 92.88 316 ILE A C 1
ATOM 2637 O O . ILE A 1 316 ? 33.015 -4.928 -50.680 1.00 92.88 316 ILE A O 1
ATOM 2641 N N . THR A 1 317 ? 33.532 -4.673 -48.517 1.00 91.06 317 THR A N 1
ATOM 2642 C CA . THR A 1 317 ? 34.705 -5.563 -48.561 1.00 91.06 317 THR A CA 1
ATOM 2643 C C . THR A 1 317 ? 34.327 -6.989 -48.961 1.00 91.06 317 THR A C 1
ATOM 2645 O O . THR A 1 317 ? 35.058 -7.628 -49.712 1.00 91.06 317 THR A O 1
ATOM 2648 N N . PHE A 1 318 ? 33.188 -7.495 -48.479 1.00 88.12 318 PHE A N 1
ATOM 2649 C CA . PHE A 1 318 ? 32.688 -8.811 -48.873 1.00 88.12 318 PHE A CA 1
ATOM 2650 C C . PHE A 1 318 ? 32.301 -8.851 -50.357 1.00 88.12 318 PHE A C 1
ATOM 2652 O O . PHE A 1 318 ? 32.709 -9.770 -51.056 1.00 88.12 318 PHE A O 1
ATOM 2659 N N . ALA A 1 319 ? 31.586 -7.836 -50.852 1.00 87.94 319 ALA A N 1
ATOM 2660 C CA . ALA A 1 319 ? 31.217 -7.742 -52.264 1.00 87.94 319 ALA A CA 1
ATOM 2661 C C . ALA A 1 319 ? 32.444 -7.665 -53.192 1.00 87.94 319 ALA A C 1
ATOM 2663 O O . ALA A 1 319 ? 32.466 -8.347 -54.211 1.00 87.94 319 ALA A O 1
ATOM 2664 N N . GLY A 1 320 ? 33.484 -6.911 -52.810 1.00 86.12 320 GLY A N 1
ATOM 2665 C CA . GLY A 1 320 ? 34.744 -6.853 -53.563 1.00 86.12 320 GLY A CA 1
ATOM 2666 C C . GLY A 1 320 ? 35.437 -8.215 -53.667 1.00 86.12 320 GLY A C 1
ATOM 2667 O O . GLY A 1 320 ? 35.780 -8.644 -54.760 1.00 86.12 320 GLY A O 1
ATOM 2668 N N . ARG A 1 321 ? 35.536 -8.962 -52.556 1.00 82.06 321 ARG A N 1
ATOM 2669 C CA . ARG A 1 321 ? 36.120 -10.319 -52.571 1.00 82.06 321 ARG A CA 1
ATOM 2670 C C . ARG A 1 321 ? 35.340 -11.309 -53.434 1.00 82.06 321 ARG A C 1
ATOM 2672 O O . ARG A 1 321 ? 35.942 -12.212 -53.999 1.00 82.06 321 ARG A O 1
ATOM 2679 N N . VAL A 1 322 ? 34.015 -11.174 -53.502 1.00 82.56 322 VAL A N 1
ATOM 2680 C CA . VAL A 1 322 ? 33.187 -12.020 -54.373 1.00 82.56 322 VAL A CA 1
ATOM 2681 C C . VAL A 1 322 ? 33.433 -11.682 -55.844 1.00 82.56 322 VAL A C 1
ATOM 2683 O O . VAL A 1 322 ? 33.483 -12.601 -56.649 1.00 82.56 322 VAL A O 1
ATOM 2686 N N . ALA A 1 323 ? 33.629 -10.408 -56.196 1.00 77.38 323 ALA A N 1
ATOM 2687 C CA . ALA A 1 323 ? 33.908 -9.997 -57.573 1.00 77.38 323 ALA A CA 1
ATOM 2688 C C . ALA A 1 323 ? 35.279 -10.489 -58.078 1.00 77.38 323 ALA A C 1
ATOM 2690 O O . ALA A 1 323 ? 35.368 -10.977 -59.201 1.00 77.38 323 ALA A O 1
ATOM 2691 N N . ASP A 1 324 ? 36.317 -10.448 -57.236 1.00 77.19 324 ASP A N 1
ATOM 2692 C CA . ASP A 1 324 ? 37.674 -10.882 -57.614 1.00 77.19 324 ASP A CA 1
ATOM 2693 C C . ASP A 1 324 ? 37.815 -12.418 -57.730 1.00 77.19 324 ASP A C 1
ATOM 2695 O O . ASP A 1 324 ? 38.727 -12.923 -58.382 1.00 77.19 324 ASP A O 1
ATOM 2699 N N . GLY A 1 325 ? 36.899 -13.185 -57.126 1.00 65.62 325 GLY A N 1
ATOM 2700 C CA . GLY A 1 325 ? 36.913 -14.653 -57.129 1.00 65.62 325 GLY A CA 1
ATOM 2701 C C . GLY A 1 325 ? 36.408 -15.325 -58.414 1.00 65.62 325 GLY A C 1
ATOM 2702 O O . GLY A 1 325 ? 36.458 -16.549 -58.497 1.00 65.62 325 GLY A O 1
ATOM 2703 N N . TYR A 1 326 ? 35.934 -14.564 -59.408 1.00 58.91 326 TYR A N 1
ATOM 2704 C CA . TYR A 1 326 ? 35.418 -15.091 -60.686 1.00 58.91 326 TYR A CA 1
ATOM 2705 C C . TYR A 1 326 ? 36.429 -15.031 -61.851 1.00 58.91 326 TYR A C 1
ATOM 2707 O O . TYR A 1 326 ? 36.042 -15.191 -63.003 1.00 58.91 326 TYR A O 1
ATOM 2715 N N . SER A 1 327 ? 37.725 -14.833 -61.578 1.00 55.59 327 SER A N 1
ATOM 2716 C CA . SER A 1 327 ? 38.783 -14.722 -62.604 1.00 55.59 327 SER A CA 1
ATOM 2717 C C . SER A 1 327 ? 39.644 -15.992 -62.785 1.00 55.59 327 SER A C 1
ATOM 2719 O O . SER A 1 327 ? 40.783 -15.900 -63.241 1.00 55.59 327 SER A O 1
ATOM 2721 N N . CYS A 1 328 ? 39.139 -17.179 -62.445 1.00 55.25 328 CYS A N 1
ATOM 2722 C CA . CYS A 1 328 ? 39.836 -18.444 -62.716 1.00 55.25 328 CYS A CA 1
ATOM 2723 C C . CYS A 1 328 ? 38.913 -19.438 -63.427 1.00 55.25 328 CYS A C 1
ATOM 2725 O O . CYS A 1 328 ? 38.371 -20.344 -62.795 1.00 55.25 328 CYS A O 1
ATOM 2727 N N . THR A 1 329 ? 38.771 -19.266 -64.740 1.00 53.75 329 THR A N 1
ATOM 2728 C CA . THR A 1 329 ? 38.445 -20.334 -65.699 1.00 53.75 329 THR A CA 1
ATOM 2729 C C . THR A 1 329 ? 39.214 -20.093 -66.976 1.00 53.75 329 THR A C 1
ATOM 2731 O O . THR A 1 329 ? 39.151 -18.934 -67.448 1.00 53.75 329 THR A O 1
#

Sequence (329 aa):
MNMRRSMSMPSYRGYNIIDWHIYTRLRSLWENESEWWSREERRDFVRWIPRARITERENSIFNHGLANYMRKNRRSWGHFVILRAMFGASQCARQGWWEVFKRKYERATEDAPPGVVPRDVEEVLQTNQMDCPPIMNIPTMEVEDGHVDEDCRCSWCLEHPAIARRKNELVGQGERGVKSEPQLEYSRGQSLYTGEGESYEDRARRLEREQSVEPEERPDEEEIDETVSELMSQECSLRERMNLASTHLSNTSLREVVIEQGAMVGMLVQLLEKQHKRAERLAAKVEKVKKRMKKKKKKKKNKRYQRDISRKVKRITFAGRVADGYSCT

Radius of gyration: 33.57 Å; chains: 1; bounding box: 83×83×100 Å

Organism: Trichoderma asperellum (strain ATCC 204424 / CBS 433.97 / NBRC 101777) (NCBI:txid1042311)